Protein AF-A0A941HUL7-F1 (afdb_monomer_lite)

Foldseek 3Di:
DLLVLLLVLLVQLLVLLVQLVVLVVVLCVPPLNVVLPPLDDPPLLVLLLQDQALVSVCVSQNDVPDPSRVSSLSSSLVSLVSCLVGNLVSVLSNLLSLLCNLQVDPVDVLSVVLNVLSVQLSVLSCQQSVLSNVCSVPVVVSSVSSVRSNRSSLSNLVSQLVSLQSSLVSLCPDPNHDNVLSVLSNQLVVQSVVCVVPVVSVVSNVVSSCSNSVVSSVVSVVSNPDDD

pLDDT: mean 95.44, std 5.77, range [57.81, 98.81]

Structure (mmCIF, N/CA/C/O backbone):
data_AF-A0A941HUL7-F1
#
_entry.id   AF-A0A941HUL7-F1
#
loop_
_atom_site.group_PDB
_atom_site.id
_atom_site.type_symbol
_atom_site.label_atom_id
_atom_site.label_alt_id
_atom_site.label_comp_id
_atom_site.label_asym_id
_atom_site.label_entity_id
_atom_site.label_seq_id
_atom_site.pdbx_PDB_ins_code
_atom_site.Cartn_x
_atom_site.Cartn_y
_atom_site.Cartn_z
_atom_site.occupancy
_atom_site.B_iso_or_equiv
_atom_site.auth_seq_id
_atom_site.auth_comp_id
_atom_site.auth_asym_id
_atom_site.auth_atom_id
_atom_site.pdbx_PDB_model_num
ATOM 1 N N . MET A 1 1 ? -27.988 2.073 20.782 1.00 57.81 1 MET A N 1
ATOM 2 C CA . MET A 1 1 ? -27.681 2.550 19.410 1.00 57.81 1 MET A CA 1
ATOM 3 C C . MET A 1 1 ? -26.201 2.369 19.067 1.00 57.81 1 MET A C 1
ATOM 5 O O . MET A 1 1 ? -25.889 1.909 17.976 1.00 57.81 1 MET A O 1
ATOM 9 N N . GLU A 1 2 ? -25.307 2.634 20.021 1.00 67.81 2 GLU A N 1
ATOM 10 C CA . GLU A 1 2 ? -23.849 2.498 19.881 1.00 67.81 2 GLU A CA 1
ATOM 11 C C . GLU A 1 2 ? -23.374 1.065 19.557 1.00 67.81 2 GLU A C 1
ATOM 13 O O . GLU A 1 2 ? -22.559 0.886 18.656 1.00 67.81 2 GLU A O 1
ATOM 18 N N . SER A 1 3 ? -23.978 0.028 20.157 1.00 74.62 3 SER A N 1
ATOM 19 C CA . SER A 1 3 ? -23.628 -1.378 19.868 1.00 74.62 3 SER A CA 1
ATOM 20 C C . SER A 1 3 ? -23.938 -1.817 18.430 1.00 74.62 3 SER A C 1
ATOM 22 O O . SER A 1 3 ? -23.185 -2.591 17.838 1.00 74.62 3 SER A O 1
ATOM 24 N N . ARG A 1 4 ? -25.025 -1.306 17.830 1.00 83.62 4 ARG A N 1
ATOM 25 C CA . ARG A 1 4 ? -25.399 -1.617 16.440 1.00 83.62 4 ARG A CA 1
ATOM 26 C C . ARG A 1 4 ? -24.430 -0.961 15.458 1.00 83.62 4 ARG A C 1
ATOM 28 O O . ARG A 1 4 ? -23.975 -1.628 14.539 1.00 83.62 4 ARG A O 1
ATOM 35 N N . SER A 1 5 ? -24.088 0.309 15.691 1.00 87.56 5 SER A N 1
ATOM 36 C CA . SER A 1 5 ? -23.092 1.042 14.894 1.00 87.56 5 SER A CA 1
ATOM 37 C C . SER A 1 5 ? -21.724 0.356 14.951 1.00 87.56 5 SER A C 1
ATOM 39 O O . SER A 1 5 ? -21.125 0.088 13.914 1.00 87.56 5 SER A O 1
ATOM 41 N N . HIS A 1 6 ? -21.279 -0.035 16.150 1.00 90.56 6 HIS A N 1
ATOM 42 C CA . HIS A 1 6 ? -20.023 -0.761 16.344 1.00 90.56 6 HIS A CA 1
ATOM 43 C C . HIS A 1 6 ? -19.950 -2.048 15.512 1.00 90.56 6 HIS A C 1
ATOM 45 O O . HIS A 1 6 ? -18.970 -2.276 14.808 1.00 90.56 6 HIS A O 1
ATOM 51 N N . ARG A 1 7 ? -20.997 -2.885 15.548 1.00 92.38 7 ARG A N 1
ATOM 52 C CA . ARG A 1 7 ? -21.038 -4.134 14.767 1.00 92.38 7 ARG A CA 1
ATOM 53 C C . ARG A 1 7 ? -21.043 -3.892 13.261 1.00 92.38 7 ARG A C 1
ATOM 55 O O . ARG A 1 7 ? -20.414 -4.657 12.541 1.00 92.38 7 ARG A O 1
ATOM 62 N N . VAL A 1 8 ? -21.722 -2.847 12.787 1.00 95.19 8 VAL A N 1
ATOM 63 C CA . VAL A 1 8 ? -21.704 -2.485 11.361 1.00 95.19 8 VAL A CA 1
ATOM 64 C C . VAL A 1 8 ? -20.285 -2.123 10.929 1.00 95.19 8 VAL A C 1
ATOM 66 O O . VAL A 1 8 ? -19.793 -2.698 9.963 1.00 95.19 8 VAL A O 1
ATOM 69 N N . TRP A 1 9 ? -19.591 -1.253 11.667 1.00 96.38 9 TRP A N 1
ATOM 70 C CA . TRP A 1 9 ? -18.217 -0.873 11.324 1.00 96.38 9 TRP A CA 1
ATOM 71 C C . TRP A 1 9 ? -17.224 -2.024 11.457 1.00 96.38 9 TRP A C 1
ATOM 73 O O . TRP A 1 9 ? -16.353 -2.164 10.602 1.00 96.38 9 TRP A O 1
ATOM 83 N N . ALA A 1 10 ? -17.379 -2.888 12.464 1.00 96.56 10 ALA A N 1
ATOM 84 C CA . ALA A 1 10 ? -16.601 -4.120 12.567 1.00 96.56 10 ALA A CA 1
ATOM 85 C C . ALA A 1 10 ? -16.837 -5.031 11.346 1.00 96.56 10 ALA A C 1
ATOM 87 O O . ALA A 1 10 ? -15.882 -5.509 10.741 1.00 96.56 10 ALA A O 1
ATOM 88 N N . GLY A 1 11 ? -18.097 -5.209 10.936 1.00 97.75 11 GLY A N 1
ATOM 89 C CA . GLY A 1 11 ? -18.491 -5.978 9.753 1.00 97.75 11 GLY A CA 1
ATOM 90 C C . GLY A 1 11 ? -17.872 -5.442 8.470 1.00 97.75 11 GLY A C 1
ATOM 91 O O . GLY A 1 11 ? -17.241 -6.192 7.731 1.00 97.75 11 GLY A O 1
ATOM 92 N N . LEU A 1 12 ? -18.000 -4.135 8.239 1.00 98.06 12 LEU A N 1
ATOM 93 C CA . LEU A 1 12 ? -17.420 -3.471 7.076 1.00 98.06 12 LEU A CA 1
ATOM 94 C C . LEU A 1 12 ? -15.893 -3.578 7.075 1.00 98.06 12 LEU A C 1
ATOM 96 O O . LEU A 1 12 ? -15.339 -3.972 6.058 1.00 98.06 12 LEU A O 1
ATOM 100 N N . THR A 1 13 ? -15.237 -3.350 8.219 1.00 98.44 13 THR A N 1
ATOM 101 C CA . THR A 1 13 ? -13.778 -3.515 8.372 1.00 98.44 13 THR A CA 1
ATOM 102 C C . THR A 1 13 ? -13.335 -4.928 8.003 1.00 98.44 13 THR A C 1
ATOM 104 O O . THR A 1 13 ? -12.333 -5.102 7.313 1.00 98.44 13 THR A O 1
ATOM 107 N N . VAL A 1 14 ? -14.088 -5.951 8.425 1.00 98.50 14 VAL A N 1
ATOM 108 C CA . VAL A 1 14 ? -13.791 -7.341 8.062 1.00 98.50 14 VAL A CA 1
ATOM 109 C C . VAL A 1 14 ? -13.944 -7.570 6.566 1.00 98.50 14 VAL A C 1
ATOM 111 O O . VAL A 1 14 ? -13.039 -8.120 5.946 1.00 98.50 14 VAL A O 1
ATOM 114 N N . VAL A 1 15 ? -15.053 -7.132 5.973 1.00 98.56 15 VAL A N 1
ATOM 115 C CA . VAL A 1 15 ? -15.322 -7.329 4.543 1.00 98.56 15 VAL A CA 1
ATOM 116 C C . VAL A 1 15 ? -14.266 -6.639 3.681 1.00 98.56 15 VAL A C 1
ATOM 118 O O . VAL A 1 15 ? -13.684 -7.278 2.808 1.00 98.56 15 VAL A O 1
ATOM 121 N N . THR A 1 16 ? -13.972 -5.365 3.937 1.00 98.56 16 THR A N 1
ATOM 122 C CA . THR A 1 16 ? -12.988 -4.604 3.154 1.00 98.56 16 THR A CA 1
ATOM 123 C C . THR A 1 16 ? -11.563 -5.100 3.394 1.00 98.56 16 THR A C 1
ATOM 125 O O . THR A 1 16 ? -10.768 -5.155 2.458 1.00 98.56 16 THR A O 1
ATOM 128 N N . GLY A 1 17 ? -11.233 -5.522 4.620 1.00 98.25 17 GLY A N 1
ATOM 129 C CA . GLY A 1 17 ? -9.929 -6.108 4.936 1.00 98.25 17 GLY A CA 1
ATOM 130 C C . GLY A 1 17 ? -9.717 -7.459 4.251 1.00 98.25 17 GLY A C 1
ATOM 131 O O . GLY A 1 17 ? -8.671 -7.688 3.651 1.00 98.25 17 GLY A O 1
ATOM 132 N N . LEU A 1 18 ? -10.728 -8.335 4.258 1.00 98.38 18 LEU A N 1
ATOM 133 C CA . LEU A 1 18 ? -10.681 -9.601 3.521 1.00 98.38 18 LEU A CA 1
ATOM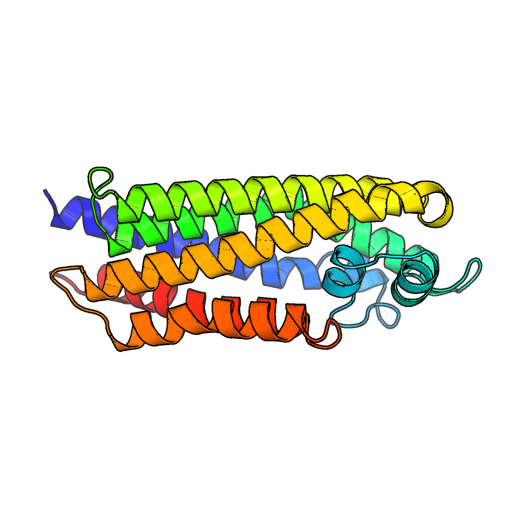 134 C C . LEU A 1 18 ? -10.630 -9.382 2.007 1.00 98.38 18 LEU A C 1
ATOM 136 O O . LEU A 1 18 ? -9.897 -10.099 1.332 1.00 98.38 18 LEU A O 1
ATOM 140 N N . ALA A 1 19 ? -11.354 -8.391 1.479 1.00 98.38 19 ALA A N 1
ATOM 141 C CA . ALA A 1 19 ? -11.259 -8.014 0.071 1.00 98.38 19 ALA A CA 1
ATOM 142 C C . ALA A 1 19 ? -9.830 -7.578 -0.287 1.00 98.38 19 ALA A C 1
ATOM 144 O O . ALA A 1 19 ? -9.270 -8.087 -1.252 1.00 98.38 19 ALA A O 1
ATOM 145 N N . THR A 1 20 ? -9.215 -6.727 0.540 1.00 97.94 20 THR A N 1
ATOM 146 C CA . THR A 1 20 ? -7.821 -6.283 0.367 1.00 97.94 20 THR A CA 1
ATOM 147 C C . THR A 1 20 ? -6.865 -7.478 0.323 1.00 97.94 20 THR A C 1
ATOM 149 O O . THR A 1 20 ? -6.107 -7.623 -0.631 1.00 97.94 20 THR A O 1
ATOM 152 N N . VAL A 1 21 ? -6.958 -8.397 1.295 1.00 96.88 21 VAL A N 1
ATOM 153 C CA . VAL A 1 21 ? -6.130 -9.620 1.340 1.00 96.88 21 VAL A CA 1
ATOM 154 C C . VAL A 1 21 ? -6.362 -10.508 0.115 1.00 96.88 21 VAL A C 1
ATOM 156 O O . VAL A 1 21 ? -5.403 -10.994 -0.486 1.00 96.88 21 VAL A O 1
ATOM 159 N N . ALA A 1 22 ? -7.619 -10.723 -0.278 1.00 97.44 22 ALA A N 1
ATOM 160 C CA . ALA A 1 22 ? -7.956 -11.536 -1.441 1.00 97.44 22 ALA A CA 1
ATOM 161 C C . ALA A 1 22 ? -7.374 -10.944 -2.733 1.00 97.44 22 ALA A C 1
ATOM 163 O O . ALA A 1 22 ? -6.836 -11.685 -3.555 1.00 97.44 22 ALA A O 1
ATOM 164 N N . ILE A 1 23 ? -7.420 -9.618 -2.887 1.00 97.25 23 ILE A N 1
ATOM 165 C CA . ILE A 1 23 ? -6.844 -8.907 -4.032 1.00 97.25 23 ILE A CA 1
ATOM 166 C C . ILE A 1 23 ? -5.311 -9.002 -4.020 1.00 97.25 23 ILE A C 1
ATOM 168 O O . ILE A 1 23 ? -4.723 -9.299 -5.059 1.00 97.25 23 ILE A O 1
ATOM 172 N N . THR A 1 24 ? -4.659 -8.871 -2.856 1.00 93.62 24 THR A N 1
ATOM 173 C CA . THR A 1 24 ? -3.206 -9.093 -2.727 1.00 93.62 24 THR A CA 1
ATOM 174 C C . THR A 1 24 ? -2.797 -10.484 -3.209 1.00 93.62 24 THR A C 1
ATOM 176 O O . THR A 1 24 ? -1.810 -10.636 -3.929 1.00 93.62 24 THR A O 1
ATOM 179 N N . VAL A 1 25 ? -3.564 -11.513 -2.838 1.00 94.12 25 VAL A N 1
ATOM 180 C CA . VAL A 1 25 ? -3.331 -12.884 -3.314 1.00 94.12 25 VAL A CA 1
ATOM 181 C C . VAL A 1 25 ? -3.599 -12.995 -4.817 1.00 94.12 25 VAL A C 1
ATOM 183 O O . VAL A 1 25 ? -2.850 -13.675 -5.519 1.00 94.12 25 VAL A O 1
ATOM 186 N N . ALA A 1 26 ? -4.632 -12.318 -5.323 1.00 95.75 26 ALA A N 1
ATOM 187 C CA . ALA A 1 26 ? -5.003 -12.342 -6.733 1.00 95.75 26 ALA A CA 1
ATOM 188 C C . ALA A 1 26 ? -3.951 -11.699 -7.654 1.00 95.75 26 ALA A C 1
ATOM 190 O O . ALA A 1 26 ? -3.778 -12.203 -8.761 1.00 95.75 26 ALA A O 1
ATOM 191 N N . PHE A 1 27 ? -3.182 -10.694 -7.207 1.00 93.94 27 PHE A N 1
ATOM 192 C CA . PHE A 1 27 ? -2.057 -10.151 -7.991 1.00 93.94 27 PHE A CA 1
ATOM 193 C C . PHE A 1 27 ? -1.079 -11.241 -8.444 1.00 93.94 27 PHE A C 1
ATOM 195 O O . PHE A 1 27 ? -0.682 -11.280 -9.604 1.00 93.94 27 PHE A O 1
ATOM 202 N N . GLN A 1 28 ? -0.746 -12.183 -7.556 1.00 91.12 28 GLN A N 1
ATOM 203 C CA . GLN A 1 28 ? 0.176 -13.289 -7.856 1.00 91.12 28 GLN A CA 1
ATOM 204 C C . GLN A 1 28 ? -0.437 -14.355 -8.778 1.00 91.12 28 GLN A C 1
ATOM 206 O O . GLN A 1 28 ? 0.229 -15.317 -9.156 1.00 91.12 28 GLN A O 1
ATOM 211 N N . ARG A 1 29 ? -1.731 -14.235 -9.086 1.00 94.88 29 ARG A N 1
ATOM 212 C CA . ARG A 1 29 ? -2.510 -15.189 -9.882 1.00 94.88 29 ARG A CA 1
ATOM 213 C C . ARG A 1 29 ? -3.006 -14.594 -11.196 1.00 94.88 29 ARG A C 1
ATOM 215 O O . ARG A 1 29 ? -3.716 -15.290 -11.918 1.00 94.88 29 ARG A O 1
ATOM 222 N N . LEU A 1 30 ? -2.648 -13.347 -11.509 1.00 96.69 30 LEU A N 1
ATOM 223 C CA . LEU A 1 30 ? -2.970 -12.750 -12.800 1.00 96.69 30 LEU A CA 1
ATOM 224 C C . LEU A 1 30 ? -2.334 -13.583 -13.929 1.00 96.69 30 LEU A C 1
ATOM 226 O O . LEU A 1 30 ? -1.170 -13.979 -13.796 1.00 96.69 30 LEU A O 1
ATOM 230 N N . PRO A 1 31 ? -3.063 -13.870 -15.025 1.00 97.75 31 PRO A N 1
ATOM 231 C CA . PRO A 1 31 ? -2.540 -14.647 -16.149 1.00 97.75 31 PRO A CA 1
ATOM 232 C C . PRO A 1 31 ? -1.213 -14.109 -16.694 1.00 97.75 31 PRO A C 1
ATOM 234 O O . PRO A 1 31 ? -0.330 -14.884 -17.052 1.00 97.75 31 PRO A O 1
ATOM 237 N N . GLU A 1 32 ? -1.046 -12.792 -16.710 1.00 97.88 32 GLU A N 1
ATOM 238 C CA . GLU A 1 32 ? 0.144 -12.093 -17.184 1.00 97.88 32 GLU A CA 1
ATOM 239 C C . GLU A 1 32 ? 1.341 -12.327 -16.256 1.00 97.88 32 GLU A C 1
ATOM 241 O O . GLU A 1 32 ? 2.433 -12.647 -16.724 1.00 97.88 32 GLU A O 1
ATOM 246 N N . VAL A 1 33 ? 1.124 -12.261 -14.938 1.00 96.44 33 VAL A N 1
ATOM 247 C CA . VAL A 1 33 ? 2.146 -12.569 -13.922 1.00 96.44 33 VAL A CA 1
ATOM 248 C C . VAL A 1 33 ? 2.538 -14.046 -13.988 1.00 96.44 33 VAL A C 1
ATOM 250 O O . VAL A 1 33 ? 3.723 -14.377 -13.981 1.00 96.44 33 VAL A O 1
ATOM 253 N N . ALA A 1 34 ? 1.559 -14.944 -14.122 1.00 95.31 34 ALA A N 1
ATOM 254 C CA . ALA A 1 34 ? 1.814 -16.374 -14.281 1.00 95.31 34 ALA A CA 1
ATOM 255 C C . ALA A 1 34 ? 2.603 -16.678 -15.568 1.00 95.31 34 ALA A C 1
ATOM 257 O O . ALA A 1 34 ? 3.503 -17.516 -15.556 1.00 95.31 34 ALA A O 1
ATOM 258 N N . THR A 1 35 ? 2.298 -15.966 -16.657 1.00 95.44 35 THR A N 1
ATOM 259 C CA . THR A 1 35 ? 2.983 -16.086 -17.954 1.00 95.44 35 THR A CA 1
ATOM 260 C C . THR A 1 35 ? 4.410 -15.545 -17.900 1.00 95.44 35 THR A C 1
ATOM 262 O O . THR A 1 35 ? 5.308 -16.137 -18.496 1.00 95.44 35 THR A O 1
ATOM 265 N N . ALA A 1 36 ? 4.649 -14.460 -17.155 1.00 95.88 36 ALA A N 1
ATOM 266 C CA . ALA A 1 36 ? 5.997 -13.949 -16.916 1.00 95.88 36 ALA A CA 1
ATOM 267 C C . ALA A 1 36 ? 6.883 -14.974 -16.189 1.00 95.88 36 ALA A C 1
ATOM 269 O O . ALA A 1 36 ? 8.090 -15.018 -16.431 1.00 95.88 36 ALA A O 1
ATOM 270 N N . GLY A 1 37 ? 6.296 -15.842 -15.358 1.00 93.88 37 GLY A N 1
ATOM 271 C CA . GLY A 1 37 ? 6.950 -17.039 -14.830 1.00 93.88 37 GLY A CA 1
ATOM 272 C C . GLY A 1 37 ? 8.299 -16.736 -14.175 1.00 93.88 37 GLY A C 1
ATOM 273 O O . GLY A 1 37 ? 8.387 -15.911 -13.271 1.00 93.88 37 GLY A O 1
ATOM 274 N N . ALA A 1 38 ? 9.369 -17.377 -14.656 1.00 94.25 38 ALA A N 1
ATOM 275 C CA . ALA A 1 38 ? 10.723 -17.196 -14.122 1.00 94.25 38 ALA A CA 1
ATOM 276 C C . ALA A 1 38 ? 11.298 -15.776 -14.308 1.00 94.25 38 ALA A C 1
ATOM 278 O O . ALA A 1 38 ? 12.251 -15.416 -13.622 1.00 94.25 38 ALA A O 1
ATOM 279 N N . CYS A 1 39 ? 10.731 -14.964 -15.207 1.00 94.75 39 CYS A N 1
ATOM 280 C CA . CYS A 1 39 ? 11.115 -13.562 -15.366 1.00 94.75 39 CYS A CA 1
ATOM 281 C C . CYS A 1 39 ? 10.550 -12.667 -14.251 1.00 94.75 39 CYS A C 1
ATOM 283 O O . CYS A 1 39 ? 11.047 -11.562 -14.039 1.00 94.75 39 CYS A O 1
ATOM 285 N N . TRP A 1 40 ? 9.519 -13.119 -13.530 1.00 93.44 40 TRP A N 1
ATOM 286 C CA . TRP A 1 40 ? 8.895 -12.357 -12.454 1.00 93.44 40 TRP A CA 1
ATOM 287 C C . TRP A 1 40 ? 9.592 -12.615 -11.116 1.00 93.44 40 TRP A C 1
ATOM 289 O O . TRP A 1 40 ? 9.523 -13.711 -10.558 1.00 93.44 40 TRP A O 1
ATOM 299 N N . ALA A 1 41 ? 10.240 -11.587 -10.570 1.00 89.50 41 ALA A N 1
ATOM 300 C CA . ALA A 1 41 ? 10.868 -11.654 -9.254 1.00 89.50 41 ALA A CA 1
ATOM 301 C C . ALA A 1 41 ? 10.009 -10.954 -8.180 1.00 89.50 41 ALA A C 1
ATOM 303 O O . ALA A 1 41 ? 9.414 -9.906 -8.455 1.00 89.50 41 ALA A O 1
ATOM 304 N N . PRO A 1 42 ? 9.969 -11.472 -6.936 1.00 86.00 42 PRO A N 1
ATOM 305 C CA . PRO A 1 42 ? 9.332 -10.779 -5.818 1.00 86.00 42 PRO A CA 1
ATOM 306 C C . PRO A 1 42 ? 9.915 -9.375 -5.601 1.00 86.00 42 PRO A C 1
ATOM 308 O O . PRO A 1 42 ? 11.111 -9.163 -5.778 1.00 86.00 42 PRO A O 1
ATOM 311 N N . GLY A 1 43 ? 9.076 -8.421 -5.191 1.00 86.00 43 GLY A N 1
ATOM 312 C CA . GLY A 1 43 ? 9.495 -7.045 -4.880 1.00 86.00 43 GLY A CA 1
ATOM 313 C C . GLY A 1 43 ? 9.631 -6.107 -6.086 1.00 86.00 43 GLY A C 1
ATOM 314 O O . GLY A 1 43 ? 9.672 -4.896 -5.896 1.00 86.00 43 GLY A O 1
ATOM 315 N N . LYS A 1 44 ? 9.593 -6.627 -7.323 1.00 89.44 44 LYS A N 1
ATOM 316 C CA . LYS A 1 44 ? 9.731 -5.821 -8.551 1.00 89.44 44 LYS A CA 1
ATOM 317 C C . LYS A 1 44 ? 8.678 -4.729 -8.717 1.00 89.44 44 LYS A C 1
ATOM 319 O O . LYS A 1 44 ? 8.958 -3.738 -9.380 1.00 89.44 44 LYS A O 1
ATOM 324 N N . VAL A 1 45 ? 7.490 -4.916 -8.138 1.00 94.31 45 VAL A N 1
ATOM 325 C CA . VAL A 1 45 ? 6.430 -3.899 -8.151 1.00 94.31 45 VAL A CA 1
ATOM 326 C C . VAL A 1 45 ? 6.922 -2.666 -7.400 1.00 94.31 45 VAL A C 1
ATOM 328 O O . VAL A 1 45 ? 7.085 -1.624 -8.013 1.00 94.31 45 VAL A O 1
ATOM 331 N N . VAL A 1 46 ? 7.315 -2.811 -6.131 1.00 94.44 46 VAL A N 1
ATOM 332 C CA . VAL A 1 46 ? 7.815 -1.697 -5.305 1.00 94.44 46 VAL A CA 1
ATOM 333 C C . VAL A 1 46 ? 9.085 -1.065 -5.892 1.00 94.44 46 VAL A C 1
ATOM 335 O O . VAL A 1 46 ? 9.238 0.154 -5.849 1.00 94.44 46 VAL A O 1
ATOM 338 N N . ASP A 1 47 ? 9.977 -1.864 -6.490 1.00 95.19 47 ASP A N 1
ATOM 339 C CA . ASP A 1 47 ? 11.142 -1.332 -7.213 1.00 95.19 47 ASP A CA 1
ATOM 340 C C . ASP A 1 47 ? 10.730 -0.416 -8.380 1.00 95.19 47 ASP A C 1
ATOM 342 O O . ASP A 1 47 ? 11.411 0.571 -8.658 1.00 95.19 47 ASP A O 1
ATOM 346 N N . PHE A 1 48 ? 9.624 -0.733 -9.062 1.00 97.00 48 PHE A N 1
ATOM 347 C CA . PHE A 1 48 ? 9.077 0.085 -10.140 1.00 97.00 48 PHE A CA 1
ATOM 348 C C . PHE A 1 48 ? 8.408 1.359 -9.610 1.00 97.00 48 PHE A C 1
ATOM 350 O O . PHE A 1 48 ? 8.692 2.439 -10.130 1.00 97.00 48 PHE A O 1
ATOM 357 N N . GLU A 1 49 ? 7.614 1.257 -8.538 1.00 97.19 49 GLU A N 1
ATOM 358 C CA . GLU A 1 49 ? 6.978 2.409 -7.870 1.00 97.19 49 GLU A CA 1
ATOM 359 C C . GLU A 1 49 ? 8.021 3.465 -7.448 1.00 97.19 49 GLU A C 1
ATOM 361 O O . GLU A 1 49 ? 7.783 4.673 -7.522 1.00 97.19 49 GLU A O 1
ATOM 366 N N . LEU A 1 50 ? 9.210 3.007 -7.031 1.00 96.81 50 LEU A N 1
ATOM 367 C CA . LEU A 1 50 ? 10.306 3.837 -6.517 1.00 96.81 50 LEU A CA 1
ATOM 368 C C . LEU A 1 50 ? 11.449 4.071 -7.519 1.00 96.81 50 LEU A C 1
ATOM 370 O O . LEU A 1 50 ? 12.511 4.582 -7.134 1.00 96.81 50 LEU A O 1
ATOM 374 N N . ALA A 1 51 ? 11.273 3.698 -8.789 1.00 97.06 51 ALA A N 1
ATOM 375 C CA . ALA A 1 51 ? 12.279 3.917 -9.820 1.00 97.06 51 ALA A CA 1
ATOM 376 C C . ALA A 1 51 ? 12.480 5.421 -10.068 1.00 97.06 51 ALA A C 1
ATOM 378 O O . ALA A 1 51 ? 11.523 6.164 -10.272 1.00 97.06 51 ALA A O 1
ATOM 379 N N . ARG A 1 52 ? 13.740 5.880 -10.086 1.00 96.69 52 ARG A N 1
ATOM 380 C CA . ARG A 1 52 ? 14.081 7.312 -10.249 1.00 96.69 52 ARG A CA 1
ATOM 381 C C . ARG A 1 52 ? 14.853 7.615 -11.523 1.00 96.69 52 ARG A C 1
ATOM 383 O O . ARG A 1 52 ? 14.985 8.773 -11.907 1.00 96.69 52 ARG A O 1
ATOM 390 N N . THR A 1 53 ? 15.397 6.586 -12.159 1.00 97.31 53 THR A N 1
ATOM 391 C CA . THR A 1 53 ? 16.260 6.722 -13.329 1.00 97.31 53 THR A CA 1
ATOM 392 C C . THR A 1 53 ? 15.941 5.661 -14.374 1.00 97.31 53 THR A C 1
ATOM 394 O O . THR A 1 53 ? 15.365 4.617 -14.066 1.00 97.31 53 THR A O 1
ATOM 397 N N . LEU A 1 54 ? 16.399 5.885 -15.609 1.00 97.31 54 LEU A N 1
ATOM 398 C CA . LEU A 1 54 ? 16.366 4.855 -16.646 1.00 97.31 54 LEU A CA 1
ATOM 399 C C . LEU A 1 54 ? 17.090 3.579 -16.195 1.00 97.31 54 LEU A C 1
ATOM 401 O O . LEU A 1 54 ? 16.607 2.483 -16.442 1.00 97.31 54 LEU A O 1
ATOM 405 N N . ALA A 1 55 ? 18.217 3.710 -15.490 1.00 97.25 55 ALA A N 1
ATOM 406 C CA . ALA A 1 55 ? 18.954 2.559 -14.978 1.00 97.25 55 ALA A CA 1
ATOM 407 C C . ALA A 1 55 ? 18.108 1.710 -14.016 1.00 97.25 55 ALA A C 1
ATOM 409 O O . ALA A 1 55 ? 18.224 0.488 -14.026 1.00 97.25 55 ALA A O 1
ATOM 410 N N . ASP A 1 56 ? 17.232 2.327 -13.220 1.00 96.50 56 ASP A N 1
ATOM 411 C CA . ASP A 1 56 ? 16.312 1.591 -12.350 1.00 96.50 56 ASP A CA 1
ATOM 412 C C . ASP A 1 56 ? 15.228 0.877 -13.162 1.00 96.50 56 ASP A C 1
ATOM 414 O O . ASP A 1 56 ? 14.976 -0.304 -12.931 1.00 96.50 56 ASP A O 1
ATOM 418 N N . LEU A 1 57 ? 14.675 1.525 -14.193 1.00 96.94 57 LEU A N 1
ATOM 419 C CA . LEU A 1 57 ? 13.740 0.871 -15.116 1.00 96.94 57 LEU A CA 1
ATOM 420 C C . LEU A 1 57 ? 14.370 -0.317 -15.846 1.00 96.94 57 LEU A C 1
ATOM 422 O O . LEU A 1 57 ? 13.715 -1.340 -16.023 1.00 96.94 57 LEU A O 1
ATOM 426 N N . LEU A 1 58 ? 15.644 -0.226 -16.229 1.00 96.31 58 LEU A N 1
ATOM 427 C CA . LEU A 1 58 ? 16.372 -1.346 -16.828 1.00 96.31 58 LEU A CA 1
ATOM 428 C C . LEU A 1 58 ? 16.625 -2.477 -15.821 1.00 96.31 58 LEU A C 1
ATOM 430 O O . LEU A 1 58 ? 16.614 -3.640 -16.208 1.00 96.31 58 LEU A O 1
ATOM 434 N N . LYS A 1 59 ? 16.789 -2.185 -14.525 1.00 94.94 59 LYS A N 1
ATOM 435 C CA . LYS A 1 59 ? 16.844 -3.233 -13.487 1.00 94.94 59 LYS A CA 1
ATOM 436 C C . LYS A 1 59 ? 15.488 -3.905 -13.280 1.00 94.94 59 LYS A C 1
ATOM 438 O O . LYS A 1 59 ? 15.447 -5.093 -12.957 1.00 94.94 59 LYS A O 1
ATOM 443 N N . VAL A 1 60 ? 14.388 -3.164 -13.408 1.00 95.62 60 VAL A N 1
ATOM 444 C CA . VAL A 1 60 ? 13.025 -3.700 -13.268 1.00 95.62 60 VAL A CA 1
ATOM 445 C C . VAL A 1 60 ? 12.662 -4.550 -14.484 1.00 95.62 60 VAL A C 1
ATOM 447 O O . VAL A 1 60 ? 12.306 -5.713 -14.319 1.00 95.62 60 VAL A O 1
ATOM 450 N N . PHE A 1 61 ? 12.793 -3.985 -15.684 1.00 96.31 61 PHE A N 1
ATOM 451 C CA . PHE A 1 61 ? 12.290 -4.559 -16.930 1.00 96.31 61 PHE A CA 1
ATOM 452 C C . PHE A 1 61 ? 13.336 -5.312 -17.761 1.00 96.31 61 PHE A C 1
ATOM 454 O O . PHE A 1 61 ? 12.959 -5.995 -18.700 1.00 96.31 61 PHE A O 1
ATOM 461 N N . GLY A 1 62 ? 14.631 -5.200 -17.475 1.00 95.75 62 GLY A N 1
ATOM 462 C CA . GLY A 1 62 ? 15.695 -5.705 -18.355 1.00 95.75 62 GLY A CA 1
ATOM 463 C C . GLY A 1 62 ? 16.048 -4.737 -19.490 1.00 95.75 62 GLY A C 1
ATOM 464 O O . GLY A 1 62 ? 15.355 -3.745 -19.728 1.00 95.75 62 GLY A O 1
ATOM 465 N N . ALA A 1 63 ? 17.146 -5.007 -20.192 1.00 95.88 63 ALA A N 1
ATOM 466 C CA . ALA A 1 63 ? 17.602 -4.231 -21.341 1.00 95.88 63 ALA A CA 1
ATOM 467 C C . ALA A 1 63 ? 16.701 -4.430 -22.579 1.00 95.88 63 ALA A C 1
ATOM 469 O O . ALA A 1 63 ? 16.007 -5.445 -22.696 1.00 95.88 63 ALA A O 1
ATOM 470 N N . PRO A 1 64 ? 16.684 -3.480 -23.534 1.00 94.69 64 PRO A N 1
ATOM 471 C CA . PRO A 1 64 ? 16.017 -3.686 -24.816 1.00 94.69 64 PRO A CA 1
ATOM 472 C C . PRO A 1 64 ? 16.528 -4.955 -25.511 1.00 94.69 64 PRO A C 1
ATOM 474 O O . PRO A 1 64 ? 17.732 -5.129 -25.683 1.00 94.69 64 PRO A O 1
ATOM 477 N N . GLY A 1 65 ? 15.608 -5.829 -25.922 1.00 94.00 65 GLY A N 1
ATOM 478 C CA . GLY A 1 65 ? 15.935 -7.124 -26.528 1.00 94.00 65 GLY A CA 1
ATOM 479 C C . GLY A 1 65 ? 16.066 -8.286 -25.536 1.00 94.00 65 GLY A C 1
ATOM 480 O O . GLY A 1 65 ? 16.088 -9.433 -25.980 1.00 94.00 65 GLY A O 1
ATOM 481 N N . ASP A 1 66 ? 16.074 -8.028 -24.222 1.00 96.12 66 ASP A N 1
ATOM 482 C CA . ASP A 1 66 ? 16.053 -9.098 -23.222 1.00 96.12 66 ASP A CA 1
ATOM 483 C C . ASP A 1 66 ? 14.756 -9.905 -23.327 1.00 96.12 66 ASP A C 1
ATOM 485 O O . ASP A 1 66 ? 13.649 -9.358 -23.363 1.00 96.12 66 ASP A O 1
ATOM 489 N N . THR A 1 67 ? 14.881 -11.231 -23.301 1.00 96.44 67 THR A N 1
ATOM 490 C CA . THR A 1 67 ? 13.746 -12.161 -23.424 1.00 96.44 67 THR A CA 1
ATOM 491 C C . THR A 1 67 ? 12.710 -11.985 -22.314 1.00 96.44 67 THR A C 1
ATOM 493 O O . THR A 1 67 ? 11.520 -12.197 -22.541 1.00 96.44 67 THR A O 1
ATOM 496 N N . CYS A 1 68 ? 13.142 -11.548 -21.129 1.00 96.38 68 CYS A N 1
ATOM 497 C CA . CYS A 1 68 ? 12.264 -11.290 -19.992 1.00 96.38 68 CYS A CA 1
ATOM 498 C C . CYS A 1 68 ? 11.569 -9.925 -20.023 1.00 96.38 68 CYS A C 1
ATOM 500 O O . CYS A 1 68 ? 10.633 -9.714 -19.253 1.00 96.38 68 CYS A O 1
ATOM 502 N N . ARG A 1 69 ? 11.963 -9.007 -20.914 1.00 96.38 69 ARG A N 1
ATOM 503 C CA . ARG A 1 69 ? 11.458 -7.632 -20.883 1.00 96.38 69 ARG A CA 1
ATOM 504 C C . ARG A 1 69 ? 9.971 -7.530 -21.171 1.00 96.38 69 ARG A C 1
ATOM 506 O O . ARG A 1 69 ? 9.224 -7.000 -20.352 1.00 96.38 69 ARG A O 1
ATOM 513 N N . ALA A 1 70 ? 9.532 -8.055 -22.312 1.00 97.06 70 ALA A N 1
ATOM 514 C CA . ALA A 1 70 ? 8.126 -7.974 -22.700 1.00 97.06 70 ALA A CA 1
ATOM 515 C C . ALA A 1 70 ? 7.188 -8.666 -21.686 1.00 97.06 70 ALA A C 1
ATOM 517 O O . ALA A 1 70 ? 6.213 -8.031 -21.283 1.00 97.06 70 ALA A O 1
ATOM 518 N N . PRO A 1 71 ? 7.481 -9.887 -21.189 1.00 97.38 71 PRO A N 1
ATOM 519 C CA . PRO A 1 71 ? 6.657 -10.510 -20.155 1.00 97.38 71 PRO A CA 1
ATOM 520 C C . PRO A 1 71 ? 6.547 -9.689 -18.862 1.00 97.38 71 PRO A C 1
ATOM 522 O O . PRO A 1 71 ? 5.450 -9.568 -18.322 1.00 97.38 71 PRO A O 1
ATOM 525 N N . ILE A 1 72 ? 7.644 -9.090 -18.376 1.00 97.31 72 ILE A N 1
ATOM 526 C CA . ILE A 1 72 ? 7.609 -8.267 -17.153 1.00 97.31 72 ILE A CA 1
ATOM 527 C C . ILE A 1 72 ? 6.793 -6.991 -17.380 1.00 97.31 72 ILE A C 1
ATOM 529 O O . ILE A 1 72 ? 5.988 -6.638 -16.522 1.00 97.31 72 ILE A O 1
ATOM 533 N N . VAL A 1 73 ? 6.968 -6.308 -18.517 1.00 97.75 73 VAL A N 1
ATOM 534 C CA . VAL A 1 73 ? 6.199 -5.092 -18.837 1.00 97.75 73 VAL A CA 1
ATOM 535 C C . VAL A 1 73 ? 4.700 -5.393 -18.881 1.00 97.75 73 VAL A C 1
ATOM 537 O O . VAL A 1 73 ? 3.927 -4.682 -18.245 1.00 97.75 73 VAL A O 1
ATOM 540 N N . ILE A 1 74 ? 4.296 -6.476 -19.556 1.00 98.06 74 ILE A N 1
ATOM 541 C CA . ILE A 1 74 ? 2.889 -6.904 -19.640 1.00 98.06 74 ILE A CA 1
ATOM 542 C C . ILE A 1 74 ? 2.334 -7.247 -18.249 1.00 98.06 74 ILE A C 1
ATOM 544 O O . ILE A 1 74 ? 1.230 -6.832 -17.903 1.00 98.06 74 ILE A O 1
ATOM 548 N N . ALA A 1 75 ? 3.103 -7.967 -17.429 1.00 97.81 75 ALA A N 1
ATOM 549 C CA . ALA A 1 75 ? 2.695 -8.312 -16.071 1.00 97.81 75 ALA A CA 1
ATOM 550 C C . ALA A 1 75 ? 2.550 -7.077 -15.165 1.00 97.81 75 ALA A C 1
ATOM 552 O O . ALA A 1 75 ? 1.565 -6.977 -14.436 1.00 97.81 75 ALA A O 1
ATOM 553 N N . MET A 1 76 ? 3.485 -6.122 -15.230 1.00 97.88 76 MET A N 1
ATOM 554 C CA . MET A 1 76 ? 3.401 -4.869 -14.467 1.00 97.88 76 MET A CA 1
ATOM 555 C C . MET A 1 76 ? 2.203 -4.023 -14.887 1.00 97.88 76 MET A C 1
ATOM 557 O O . MET A 1 76 ? 1.507 -3.482 -14.033 1.00 97.88 76 MET A O 1
ATOM 561 N N . ASP A 1 77 ? 1.932 -3.938 -16.188 1.00 98.31 77 ASP A N 1
ATOM 562 C CA . ASP A 1 77 ? 0.774 -3.217 -16.709 1.00 98.31 77 ASP A CA 1
ATOM 563 C C . ASP A 1 77 ? -0.546 -3.816 -16.193 1.00 98.31 77 ASP A C 1
ATOM 565 O O . ASP A 1 77 ? -1.403 -3.099 -15.670 1.00 98.31 77 ASP A O 1
ATOM 569 N N . ALA A 1 78 ? -0.671 -5.147 -16.228 1.00 98.25 78 ALA A N 1
ATOM 570 C CA . ALA A 1 78 ? -1.833 -5.859 -15.704 1.00 98.25 78 ALA A CA 1
ATOM 571 C C . ALA A 1 78 ? -2.008 -5.677 -14.186 1.00 98.25 78 ALA A C 1
ATOM 573 O O . ALA A 1 78 ? -3.126 -5.424 -13.725 1.00 98.25 78 ALA A O 1
ATOM 574 N N . VAL A 1 79 ? -0.915 -5.760 -13.415 1.00 97.88 79 VAL A N 1
ATOM 575 C CA . VAL A 1 79 ? -0.915 -5.487 -11.969 1.00 97.88 79 VAL A CA 1
ATOM 576 C C . VAL A 1 79 ? -1.414 -4.070 -11.705 1.00 97.88 79 VAL A C 1
ATOM 578 O O . VAL A 1 79 ? -2.397 -3.912 -10.990 1.00 97.88 79 VAL A O 1
ATOM 581 N N . ASN A 1 80 ? -0.842 -3.055 -12.350 1.00 98.50 80 ASN A N 1
ATOM 582 C CA . ASN A 1 80 ? -1.229 -1.657 -12.147 1.00 98.50 80 ASN A CA 1
ATOM 583 C C . ASN A 1 80 ? -2.687 -1.382 -12.550 1.00 98.50 80 ASN A C 1
ATOM 585 O O . ASN A 1 80 ? -3.410 -0.632 -11.890 1.00 98.50 80 ASN A O 1
ATOM 589 N N . HIS A 1 81 ? -3.172 -2.025 -13.615 1.00 98.56 81 HIS A N 1
ATOM 590 C CA . HIS A 1 81 ? -4.576 -1.929 -14.003 1.00 98.56 81 HIS A CA 1
ATOM 591 C C . HIS A 1 81 ? -5.516 -2.549 -12.972 1.00 98.56 81 HIS A C 1
ATOM 593 O O . HIS A 1 81 ? -6.611 -2.022 -12.744 1.00 98.56 81 HIS A O 1
ATOM 599 N N . PHE A 1 82 ? -5.127 -3.680 -12.387 1.00 98.31 82 PHE A N 1
ATOM 600 C CA . PHE A 1 82 ? -5.906 -4.330 -11.345 1.00 98.31 82 PHE A CA 1
ATOM 601 C C . PHE A 1 82 ? -5.847 -3.547 -10.028 1.00 98.31 82 PHE A C 1
ATOM 603 O O . PHE A 1 82 ? -6.863 -3.432 -9.342 1.00 98.31 82 PHE A O 1
ATOM 610 N N . ASP A 1 83 ? -4.710 -2.921 -9.736 1.00 98.19 83 ASP A N 1
ATOM 611 C CA . ASP A 1 83 ? -4.491 -2.086 -8.560 1.00 98.19 83 ASP A CA 1
ATOM 612 C C . ASP A 1 83 ? -5.460 -0.891 -8.516 1.00 98.19 83 ASP A C 1
ATOM 614 O O . ASP A 1 83 ? -6.323 -0.808 -7.636 1.00 98.19 83 ASP A O 1
ATOM 618 N N . VAL A 1 84 ? -5.455 -0.072 -9.576 1.00 98.44 84 VAL A N 1
ATOM 619 C CA . VAL A 1 84 ? -6.362 1.078 -9.787 1.00 98.44 84 VAL A CA 1
ATOM 620 C C . VAL A 1 84 ? -7.838 0.708 -9.616 1.00 98.44 84 VAL A C 1
ATOM 622 O O . VAL A 1 84 ? -8.629 1.503 -9.095 1.00 98.44 84 VAL A O 1
ATOM 625 N N . LYS A 1 85 ? -8.236 -0.476 -10.095 1.00 98.31 85 LYS A N 1
ATOM 626 C CA . LYS A 1 85 ? -9.642 -0.909 -10.134 1.00 98.31 85 LYS A CA 1
ATOM 627 C C . LYS A 1 85 ? -10.106 -1.564 -8.839 1.00 98.31 85 LYS A C 1
ATOM 629 O O . LYS A 1 85 ? -11.297 -1.497 -8.538 1.00 98.31 85 LYS A O 1
ATOM 634 N N . ALA A 1 86 ? -9.212 -2.239 -8.123 1.00 98.19 86 ALA A N 1
ATOM 635 C CA . ALA A 1 86 ? -9.592 -3.133 -7.039 1.00 98.19 86 ALA A CA 1
ATOM 636 C C . ALA A 1 86 ? -8.813 -2.860 -5.754 1.00 98.19 86 ALA A C 1
ATOM 638 O O . ALA A 1 86 ? -9.435 -2.597 -4.721 1.00 98.19 86 ALA A O 1
ATOM 639 N N . TYR A 1 87 ? -7.482 -2.915 -5.797 1.00 98.19 87 TYR A N 1
ATOM 640 C CA . TYR A 1 87 ? -6.678 -2.875 -4.578 1.00 98.19 87 TYR A CA 1
ATOM 641 C C . TYR A 1 87 ? -6.737 -1.499 -3.907 1.00 98.19 87 TYR A C 1
ATOM 643 O O . TYR A 1 87 ? -7.171 -1.441 -2.752 1.00 98.19 87 TYR A O 1
ATOM 651 N N . ILE A 1 88 ? -6.463 -0.413 -4.644 1.00 98.50 88 ILE A N 1
ATOM 652 C CA . ILE A 1 88 ? -6.554 0.972 -4.150 1.00 98.50 88 ILE A CA 1
ATOM 653 C C . ILE A 1 88 ? -7.896 1.278 -3.455 1.00 98.50 88 ILE A C 1
ATOM 655 O O . ILE A 1 88 ? -7.902 1.682 -2.282 1.00 98.50 88 ILE A O 1
ATOM 659 N N . PRO A 1 89 ? -9.058 1.035 -4.100 1.00 98.62 89 PRO A N 1
ATOM 660 C CA . PRO A 1 89 ? -10.354 1.210 -3.449 1.00 98.62 89 PRO A CA 1
ATOM 661 C C . PRO A 1 89 ? -10.542 0.331 -2.207 1.00 98.62 89 PRO A C 1
ATOM 663 O O . PRO A 1 89 ? -11.097 0.788 -1.205 1.00 98.62 89 PRO A O 1
ATOM 666 N N . SER A 1 90 ? -10.104 -0.932 -2.265 1.00 98.50 90 SER A N 1
ATOM 667 C CA . SER A 1 90 ? -10.349 -1.906 -1.198 1.00 98.50 90 SER A CA 1
ATOM 668 C C . SER A 1 90 ? -9.595 -1.576 0.088 1.00 98.50 90 SER A C 1
ATOM 670 O O . SER A 1 90 ? -10.218 -1.546 1.156 1.00 98.50 90 SER A O 1
ATOM 672 N N . TYR A 1 91 ? -8.298 -1.257 -0.004 1.00 98.50 91 TYR A N 1
ATOM 673 C CA . TYR A 1 91 ? -7.510 -0.947 1.183 1.00 98.50 91 TYR A CA 1
ATOM 674 C C . TYR A 1 91 ? -7.926 0.408 1.760 1.00 98.50 91 TYR A C 1
ATOM 676 O O . TYR A 1 91 ? -8.019 0.551 2.976 1.00 98.50 91 TYR A O 1
ATOM 684 N N . THR A 1 92 ? -8.270 1.387 0.915 1.00 98.81 92 THR A N 1
ATOM 685 C CA . THR A 1 92 ? -8.736 2.696 1.396 1.00 98.81 92 THR A CA 1
ATOM 686 C C . THR A 1 92 ? -10.056 2.553 2.150 1.00 98.81 92 THR A C 1
ATOM 688 O O . THR A 1 92 ? -10.232 3.113 3.235 1.00 98.81 92 THR A O 1
ATOM 691 N N . ALA A 1 93 ? -10.987 1.751 1.620 1.00 98.69 93 ALA A N 1
ATOM 692 C CA . ALA A 1 93 ? -12.223 1.432 2.322 1.00 98.69 93 ALA A CA 1
ATOM 693 C C . ALA A 1 93 ? -11.942 0.727 3.658 1.00 98.69 93 ALA A C 1
ATOM 695 O O . ALA A 1 93 ? -12.598 1.034 4.657 1.00 98.69 93 ALA A O 1
ATOM 696 N N . PHE A 1 94 ? -10.947 -0.165 3.702 1.00 98.75 94 PHE A N 1
ATOM 697 C CA . PHE A 1 94 ? -10.499 -0.801 4.937 1.00 98.75 94 PHE A CA 1
ATOM 698 C C . PHE A 1 94 ? -9.964 0.195 5.965 1.00 98.75 94 PHE A C 1
ATOM 700 O O . PHE A 1 94 ? -10.415 0.145 7.107 1.00 98.75 94 PHE A O 1
ATOM 707 N N . GLU A 1 95 ? -9.098 1.135 5.590 1.00 98.69 95 GLU A N 1
ATOM 708 C CA . GLU A 1 95 ? -8.575 2.147 6.517 1.00 98.69 95 GLU A CA 1
ATOM 709 C C . GLU A 1 95 ? -9.678 3.051 7.084 1.00 98.69 95 GLU A C 1
ATOM 711 O O . GLU A 1 95 ? -9.724 3.314 8.290 1.00 98.69 95 GLU A O 1
ATOM 716 N N . ILE A 1 96 ? -10.617 3.482 6.235 1.00 98.62 96 ILE A N 1
ATOM 717 C CA . ILE A 1 96 ? -11.768 4.295 6.650 1.00 98.62 96 ILE A CA 1
ATOM 718 C C . ILE A 1 96 ? -12.662 3.505 7.613 1.00 98.62 96 ILE A C 1
ATOM 720 O O . ILE A 1 96 ? -13.039 4.010 8.677 1.00 98.62 96 ILE A O 1
ATOM 724 N N . CYS A 1 97 ? -12.986 2.254 7.274 1.00 98.50 97 CYS A N 1
ATOM 725 C CA . CYS A 1 97 ? -13.805 1.398 8.128 1.00 98.50 97 CYS A CA 1
ATOM 726 C C . CYS A 1 97 ? -13.100 1.088 9.451 1.00 98.50 97 CYS A C 1
ATOM 728 O O . CYS A 1 97 ? -13.747 1.144 10.495 1.00 98.50 97 CYS A O 1
ATOM 730 N N . ALA A 1 98 ? -11.786 0.853 9.435 1.00 98.12 98 ALA A N 1
ATOM 731 C CA . ALA A 1 98 ? -10.979 0.629 10.626 1.00 98.12 98 ALA A CA 1
ATOM 732 C C . ALA A 1 98 ? -10.980 1.854 11.552 1.00 98.12 98 ALA A C 1
ATOM 734 O O . ALA A 1 98 ? -11.194 1.708 12.757 1.00 98.12 98 ALA A O 1
ATOM 735 N N . ALA A 1 99 ? -10.820 3.067 11.011 1.00 97.88 99 ALA A N 1
ATOM 736 C CA . ALA A 1 99 ? -10.919 4.302 11.790 1.00 97.88 99 ALA A CA 1
ATOM 737 C C . ALA A 1 99 ? -12.291 4.433 12.471 1.00 97.88 99 ALA A C 1
ATOM 739 O O . ALA A 1 99 ? -12.380 4.757 13.660 1.00 97.88 99 ALA A O 1
ATOM 740 N N . MET A 1 100 ? -13.362 4.120 11.739 1.00 96.88 100 MET A N 1
ATOM 741 C CA . MET A 1 100 ? -14.726 4.149 12.262 1.00 96.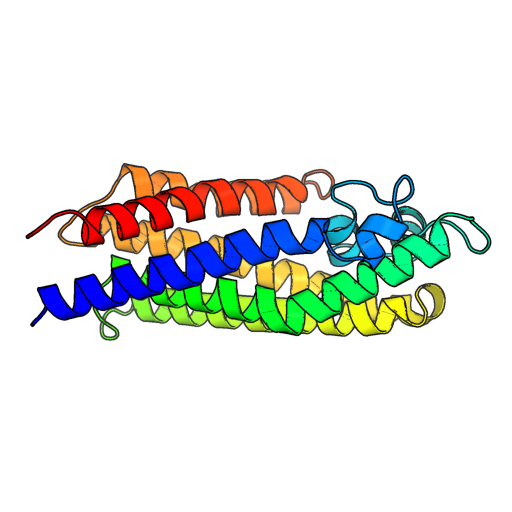88 100 MET A CA 1
ATOM 742 C C . MET A 1 100 ? -15.007 3.042 13.276 1.00 96.88 100 MET A C 1
ATOM 744 O O . MET A 1 100 ? -15.666 3.294 14.280 1.00 96.88 100 MET A O 1
ATOM 748 N N . PHE A 1 101 ? -14.477 1.842 13.064 1.00 96.12 101 PHE A N 1
ATOM 749 C CA . PHE A 1 101 ? -14.573 0.728 14.000 1.00 96.12 101 PHE A CA 1
ATOM 750 C C . PHE A 1 101 ? -13.864 1.043 15.320 1.00 96.12 101 PHE A C 1
ATOM 752 O O . PHE A 1 101 ? -14.422 0.816 16.389 1.00 96.12 101 PHE A O 1
ATOM 759 N N . LEU A 1 102 ? -12.656 1.603 15.259 1.00 95.38 102 LEU A N 1
ATOM 760 C CA . LEU A 1 102 ? -11.862 1.903 16.449 1.00 95.38 102 LEU A CA 1
ATOM 761 C C . LEU A 1 102 ? -12.361 3.156 17.189 1.00 95.38 102 LEU A C 1
ATOM 763 O O . LEU A 1 102 ? -12.295 3.215 18.416 1.00 95.38 102 LEU A O 1
ATOM 767 N N . GLY A 1 103 ? -12.853 4.166 16.466 1.00 92.94 103 GLY A N 1
ATOM 768 C CA . GLY A 1 103 ? -13.245 5.456 17.043 1.00 92.94 103 GLY A CA 1
ATOM 769 C C . GLY A 1 103 ? -14.745 5.644 17.302 1.00 92.94 103 GLY A C 1
ATOM 770 O O . GLY A 1 103 ? -15.110 6.451 18.166 1.00 92.94 103 GLY A O 1
ATOM 771 N N . LEU A 1 104 ? -15.598 4.909 16.578 1.00 86.50 104 LEU A N 1
ATOM 772 C CA . LEU A 1 104 ? -17.070 4.855 16.651 1.00 86.50 104 LEU A CA 1
ATOM 773 C C . LEU A 1 104 ? -17.839 6.145 16.342 1.00 86.50 104 LEU A C 1
ATOM 775 O O . LEU A 1 104 ? -19.068 6.159 16.426 1.00 86.50 104 LEU A O 1
ATOM 779 N N . SER A 1 105 ? -17.165 7.236 15.973 1.00 86.81 105 SER A N 1
ATOM 780 C CA . SER A 1 105 ? -17.830 8.516 15.727 1.00 86.81 105 SER A CA 1
ATOM 781 C C . SER A 1 105 ? -17.062 9.416 14.766 1.00 86.81 105 SER A C 1
ATOM 783 O O . SER A 1 105 ? -15.916 9.778 15.028 1.00 86.81 105 SER A O 1
ATOM 785 N N . PHE A 1 106 ? -17.757 9.888 13.725 1.00 86.75 106 PHE A N 1
ATOM 786 C CA . PHE A 1 106 ? -17.283 10.936 12.811 1.00 86.75 106 PHE A CA 1
ATOM 787 C C . PHE A 1 106 ? -17.117 12.305 13.484 1.00 86.75 106 PHE A C 1
ATOM 789 O O . PHE A 1 106 ? -16.566 13.218 12.886 1.00 86.75 106 PHE A O 1
ATOM 796 N N . ARG A 1 107 ? -17.585 12.486 14.725 1.00 88.31 107 ARG A N 1
ATOM 797 C CA . ARG A 1 107 ? -17.390 13.746 15.462 1.00 88.31 107 ARG A CA 1
ATOM 798 C C . ARG A 1 107 ? -16.024 13.828 16.137 1.00 88.31 107 ARG A C 1
ATOM 800 O O . ARG A 1 107 ? -15.662 14.885 16.643 1.00 88.31 107 ARG A O 1
ATOM 807 N N . LYS A 1 108 ? -15.275 12.721 16.194 1.00 92.81 108 LYS A N 1
ATOM 808 C CA . LYS A 1 108 ? -13.954 12.699 16.823 1.00 92.81 108 LYS A CA 1
ATOM 809 C C . LYS A 1 108 ? -12.906 13.201 15.822 1.00 92.81 108 LYS A C 1
ATOM 811 O O . LYS A 1 108 ? -12.747 12.580 14.770 1.00 92.81 108 LYS A O 1
ATOM 816 N N . PRO A 1 109 ? -12.135 14.253 16.150 1.00 96.12 109 PRO A N 1
ATOM 817 C CA . PRO A 1 109 ? -11.173 14.840 15.217 1.00 96.12 109 PRO A CA 1
ATOM 818 C C . PRO A 1 109 ? -10.092 13.843 14.786 1.00 96.12 109 PRO A C 1
ATOM 820 O O . PRO A 1 109 ? -9.700 13.843 13.627 1.00 96.12 109 PRO A O 1
ATOM 823 N N . LEU A 1 110 ? -9.668 12.931 15.672 1.00 96.25 110 LEU A N 1
ATOM 824 C CA . LEU A 1 110 ? -8.706 11.876 15.324 1.00 96.25 110 LEU A CA 1
ATOM 825 C C . LEU A 1 110 ? -9.236 10.902 14.262 1.00 96.25 110 LEU A C 1
ATOM 827 O O . LEU A 1 110 ? -8.466 10.452 13.421 1.00 96.25 110 LEU A O 1
ATOM 831 N N . VAL A 1 111 ? -10.537 10.594 14.279 1.00 97.19 111 VAL A N 1
ATOM 832 C CA . VAL A 1 111 ? -11.165 9.717 13.276 1.00 97.19 111 VAL A CA 1
ATOM 833 C C . VAL A 1 111 ? -11.214 10.425 11.928 1.00 97.19 111 VAL A C 1
ATOM 835 O O . VAL A 1 111 ? -10.811 9.849 10.923 1.00 97.19 111 VAL A O 1
ATOM 838 N N . LEU A 1 112 ? -11.637 11.693 11.909 1.00 98.06 112 LEU A N 1
ATOM 839 C CA . LEU A 1 112 ? -11.641 12.501 10.688 1.00 98.06 112 LEU A CA 1
ATOM 840 C C . LEU A 1 112 ? -10.232 12.687 10.116 1.00 98.06 112 LEU A C 1
ATOM 842 O O . LEU A 1 112 ? -10.058 12.595 8.906 1.00 98.06 112 LEU A O 1
ATOM 846 N N . ALA A 1 113 ? -9.228 12.890 10.973 1.00 98.38 113 ALA A N 1
ATOM 847 C CA . ALA A 1 113 ? -7.834 12.967 10.554 1.00 98.38 113 ALA A CA 1
ATOM 848 C C . ALA A 1 113 ? -7.358 11.646 9.934 1.00 98.38 113 ALA A C 1
ATOM 850 O O . ALA A 1 113 ? -6.761 11.669 8.863 1.00 98.38 113 ALA A O 1
ATOM 851 N N . ALA A 1 114 ? -7.663 10.498 10.554 1.00 98.50 114 ALA A N 1
ATOM 852 C CA . ALA A 1 114 ? -7.306 9.190 10.001 1.00 98.50 114 ALA A CA 1
ATOM 853 C C . ALA A 1 114 ? -7.941 8.972 8.617 1.00 98.50 114 ALA A C 1
ATOM 855 O O . ALA A 1 114 ? -7.249 8.584 7.679 1.00 98.5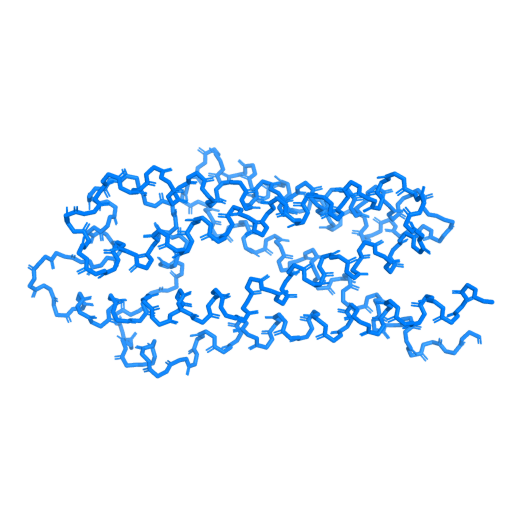0 114 ALA A O 1
ATOM 856 N N . ILE A 1 115 ? -9.227 9.307 8.462 1.00 98.56 115 ILE A N 1
ATOM 857 C CA . ILE A 1 115 ? -9.933 9.238 7.173 1.00 98.56 115 ILE A CA 1
ATOM 858 C C . ILE A 1 115 ? -9.303 10.185 6.145 1.00 98.56 115 ILE A C 1
ATOM 860 O O . ILE A 1 115 ? -9.042 9.775 5.019 1.00 98.56 115 ILE A O 1
ATOM 864 N N . GLY A 1 116 ? -9.023 11.435 6.519 1.00 98.50 116 GLY A N 1
ATOM 865 C CA . GLY A 1 116 ? -8.387 12.405 5.626 1.00 98.50 116 GLY A CA 1
ATOM 866 C C . GLY A 1 116 ? -7.012 11.941 5.141 1.00 98.50 116 GLY A C 1
ATOM 867 O O . GLY A 1 116 ? -6.697 12.077 3.963 1.00 98.50 116 GLY A O 1
ATOM 868 N N . VAL A 1 117 ? -6.220 11.328 6.024 1.00 98.69 117 VAL A N 1
ATOM 869 C CA . VAL A 1 117 ? -4.916 10.754 5.672 1.00 98.69 117 VAL A CA 1
ATOM 870 C C . VAL A 1 117 ? -5.060 9.520 4.771 1.00 98.69 117 VAL A C 1
ATOM 872 O O . VAL A 1 117 ? -4.295 9.399 3.819 1.00 98.69 117 VAL A O 1
ATOM 875 N N . ALA A 1 118 ? -6.057 8.657 4.996 1.00 98.75 118 ALA A N 1
ATOM 876 C CA . ALA A 1 118 ? -6.349 7.533 4.095 1.00 98.75 118 ALA A CA 1
ATOM 877 C C . ALA A 1 118 ? -6.700 8.020 2.676 1.00 98.75 118 ALA A C 1
ATOM 879 O O . ALA A 1 118 ? -6.219 7.483 1.684 1.00 98.75 118 ALA A O 1
ATOM 880 N N . LEU A 1 119 ? -7.484 9.098 2.565 1.00 98.75 119 LEU A N 1
ATOM 881 C CA . LEU A 1 119 ? -7.814 9.717 1.275 1.00 98.75 119 LEU A CA 1
ATOM 882 C C . LEU A 1 119 ? -6.601 10.382 0.606 1.00 98.75 119 LEU A C 1
ATOM 884 O O . LEU A 1 119 ? -6.498 10.379 -0.619 1.00 98.75 119 LEU A O 1
ATOM 888 N N . ALA A 1 120 ? -5.670 10.936 1.384 1.00 98.56 120 ALA A N 1
ATOM 889 C CA . ALA A 1 120 ? -4.406 11.433 0.847 1.00 98.56 120 ALA A CA 1
ATOM 890 C C . ALA A 1 120 ? -3.527 10.284 0.320 1.00 98.56 120 ALA A C 1
ATOM 892 O O . ALA A 1 120 ? -2.947 10.413 -0.757 1.00 98.56 120 ALA A O 1
ATOM 893 N N . ALA A 1 121 ? -3.479 9.150 1.031 1.00 98.69 121 ALA A N 1
ATOM 894 C CA . ALA A 1 121 ? -2.782 7.949 0.575 1.00 98.69 121 ALA A CA 1
ATOM 895 C C . ALA A 1 121 ? -3.397 7.397 -0.722 1.00 98.69 121 ALA A C 1
ATOM 897 O O . ALA A 1 121 ? -2.658 7.135 -1.662 1.00 98.69 121 ALA A O 1
ATOM 898 N N . LEU A 1 122 ? -4.732 7.316 -0.806 1.00 98.69 122 LEU A N 1
ATOM 899 C CA . LEU A 1 122 ? -5.482 6.972 -2.025 1.00 98.69 122 LEU A CA 1
ATOM 900 C C . LEU A 1 122 ? -5.079 7.859 -3.214 1.00 98.69 122 LEU A C 1
ATOM 902 O O . LEU A 1 122 ? -4.830 7.364 -4.309 1.00 98.69 122 LEU A O 1
ATOM 906 N N . ALA A 1 123 ? -5.028 9.179 -3.014 1.00 98.69 123 ALA A N 1
ATOM 907 C CA . ALA A 1 123 ? -4.650 10.112 -4.072 1.00 98.69 123 ALA A CA 1
ATOM 908 C C . ALA A 1 123 ? -3.185 9.933 -4.506 1.00 98.69 123 ALA A C 1
ATOM 910 O O . ALA A 1 123 ? -2.892 9.998 -5.700 1.00 98.69 123 ALA A O 1
ATOM 911 N N . GLY A 1 124 ? -2.284 9.690 -3.548 1.00 98.69 124 GLY A N 1
ATOM 912 C CA . GLY A 1 124 ? -0.886 9.356 -3.816 1.00 98.69 124 GLY A CA 1
ATOM 913 C C . GLY A 1 124 ? -0.744 8.079 -4.639 1.00 98.69 124 GLY A C 1
ATOM 914 O O . GLY A 1 124 ? -0.016 8.085 -5.627 1.00 98.69 124 GLY A O 1
ATOM 915 N N . ASP A 1 125 ? -1.491 7.032 -4.286 1.00 98.69 125 ASP A N 1
ATOM 916 C CA . ASP A 1 125 ? -1.465 5.750 -4.994 1.00 98.69 125 ASP A CA 1
ATOM 917 C C . ASP A 1 125 ? -2.017 5.882 -6.417 1.00 98.69 125 ASP A C 1
ATOM 919 O O . ASP A 1 125 ? -1.370 5.505 -7.382 1.00 98.69 125 ASP A O 1
ATOM 923 N N . TYR A 1 126 ? -3.151 6.565 -6.610 1.00 98.69 126 TYR A N 1
ATOM 924 C CA . TYR A 1 126 ? -3.648 6.815 -7.967 1.00 98.69 126 TYR A CA 1
ATOM 925 C C . TYR A 1 126 ? -2.678 7.636 -8.823 1.00 98.69 126 TYR A C 1
ATOM 927 O O . TYR A 1 126 ? -2.528 7.346 -10.011 1.00 98.69 126 TYR A O 1
ATOM 935 N N . LEU A 1 127 ? -2.034 8.662 -8.254 1.00 98.69 127 LEU A N 1
ATOM 936 C CA . LEU A 1 127 ? -1.009 9.430 -8.963 1.00 98.69 127 LEU A CA 1
ATOM 937 C C . LEU A 1 127 ? 0.147 8.522 -9.392 1.00 98.69 127 LEU A C 1
ATOM 939 O O . LEU A 1 127 ? 0.597 8.596 -10.535 1.00 98.69 127 LEU A O 1
ATOM 943 N N . GLU A 1 128 ? 0.603 7.674 -8.479 1.00 98.50 128 GLU A N 1
ATOM 944 C CA . GLU A 1 128 ? 1.666 6.702 -8.683 1.00 98.50 128 GLU A CA 1
ATOM 945 C C . GLU A 1 128 ? 1.309 5.714 -9.798 1.00 98.50 128 GLU A C 1
ATOM 947 O O . GLU A 1 128 ? 1.928 5.729 -10.867 1.00 98.50 128 GLU A O 1
ATOM 952 N N . THR A 1 129 ? 0.234 4.953 -9.620 1.00 98.44 129 THR A N 1
ATOM 953 C CA . THR A 1 129 ? -0.099 3.822 -10.481 1.00 98.44 129 THR A CA 1
ATOM 954 C C . THR A 1 129 ? -0.554 4.260 -11.874 1.00 98.44 129 THR A C 1
ATOM 956 O O . THR A 1 129 ? -0.194 3.642 -12.877 1.00 98.44 129 THR A O 1
ATOM 959 N N . VAL A 1 130 ? -1.300 5.368 -11.995 1.00 98.50 130 VAL A N 1
ATOM 960 C CA . VAL A 1 130 ? -1.669 5.921 -13.316 1.00 98.50 130 VAL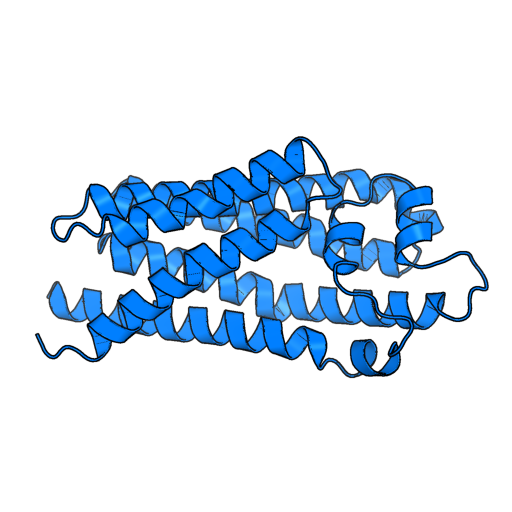 A CA 1
ATOM 961 C C . VAL A 1 130 ? -0.432 6.407 -14.070 1.00 98.50 130 VAL A C 1
ATOM 963 O O . VAL A 1 130 ? -0.379 6.321 -15.299 1.00 98.50 130 VAL A O 1
ATOM 966 N N . THR A 1 131 ? 0.575 6.901 -13.353 1.00 98.44 131 THR A N 1
ATOM 967 C CA . THR A 1 131 ? 1.851 7.282 -13.955 1.00 98.44 131 THR A CA 1
ATOM 968 C C . THR A 1 131 ? 2.632 6.047 -14.400 1.00 98.44 131 THR A C 1
ATOM 970 O O . THR A 1 131 ? 3.129 6.030 -15.529 1.00 98.44 131 THR A O 1
ATOM 973 N N . LEU A 1 132 ? 2.676 4.988 -13.585 1.00 98.38 132 LEU A N 1
ATOM 974 C CA . LEU A 1 132 ? 3.296 3.720 -13.972 1.00 98.38 132 LEU A CA 1
ATOM 975 C C . LEU A 1 132 ? 2.653 3.104 -15.220 1.00 98.38 132 LEU A C 1
ATOM 977 O O . LEU A 1 132 ? 3.384 2.662 -16.100 1.00 98.38 132 LEU A O 1
ATOM 981 N N . LEU A 1 133 ? 1.320 3.146 -15.347 1.00 98.50 133 LEU A N 1
ATOM 982 C CA . LEU A 1 133 ? 0.592 2.691 -16.546 1.00 98.50 133 LEU A CA 1
ATOM 983 C C . LEU A 1 133 ? 0.989 3.449 -17.822 1.00 98.50 133 LEU A C 1
ATOM 985 O O . LEU A 1 133 ? 0.877 2.931 -18.928 1.00 98.50 133 LEU A O 1
ATOM 989 N N . ARG A 1 134 ? 1.438 4.702 -17.703 1.00 98.06 134 ARG A N 1
ATOM 990 C CA . ARG A 1 134 ? 1.988 5.447 -18.848 1.00 98.06 134 ARG A CA 1
ATOM 991 C C . ARG A 1 134 ? 3.429 5.041 -19.125 1.00 98.06 134 ARG A C 1
ATOM 993 O O . ARG A 1 134 ? 3.825 4.956 -20.283 1.00 98.06 134 ARG A O 1
ATOM 1000 N N . ILE A 1 135 ? 4.208 4.778 -18.076 1.00 97.94 135 ILE A N 1
ATOM 1001 C CA . ILE A 1 135 ? 5.599 4.340 -18.208 1.00 97.94 135 ILE A CA 1
ATOM 1002 C C . ILE A 1 135 ? 5.674 2.956 -18.864 1.00 97.94 135 ILE A C 1
ATOM 1004 O O . ILE A 1 135 ? 6.512 2.766 -19.737 1.00 97.94 135 ILE A O 1
ATOM 1008 N N . THR A 1 136 ? 4.789 2.012 -18.532 1.00 97.56 136 THR A N 1
ATOM 1009 C CA . THR A 1 136 ? 4.766 0.665 -19.142 1.00 97.56 136 THR A CA 1
ATOM 1010 C C . THR A 1 136 ? 4.558 0.690 -20.659 1.00 97.56 136 THR A C 1
ATOM 1012 O O . THR A 1 136 ? 5.072 -0.184 -21.352 1.00 97.56 136 THR A O 1
ATOM 1015 N N . GLN A 1 137 ? 3.889 1.712 -21.204 1.00 97.00 137 GLN A N 1
ATOM 1016 C CA . GLN A 1 137 ? 3.680 1.869 -22.651 1.00 97.00 137 GLN A CA 1
ATOM 1017 C C . GLN A 1 137 ? 4.960 2.248 -23.411 1.00 97.00 137 GLN A C 1
ATOM 1019 O O . GLN A 1 137 ? 5.103 1.913 -24.587 1.00 97.00 137 GLN A O 1
ATOM 1024 N N . ASN A 1 138 ? 5.879 2.968 -22.763 1.00 95.50 138 ASN A N 1
ATOM 1025 C CA . ASN A 1 138 ? 7.163 3.377 -23.333 1.00 95.50 138 ASN A CA 1
ATOM 1026 C C . ASN A 1 138 ? 8.176 3.662 -22.205 1.00 95.50 138 ASN A C 1
ATOM 1028 O O . ASN A 1 138 ? 8.367 4.836 -21.854 1.00 95.50 138 ASN A O 1
ATOM 1032 N N . PRO A 1 139 ? 8.806 2.628 -21.611 1.00 93.75 139 PRO A N 1
ATOM 1033 C CA . PRO A 1 139 ? 9.612 2.800 -20.403 1.00 93.75 139 PRO A CA 1
ATOM 1034 C C . PRO A 1 139 ? 10.792 3.759 -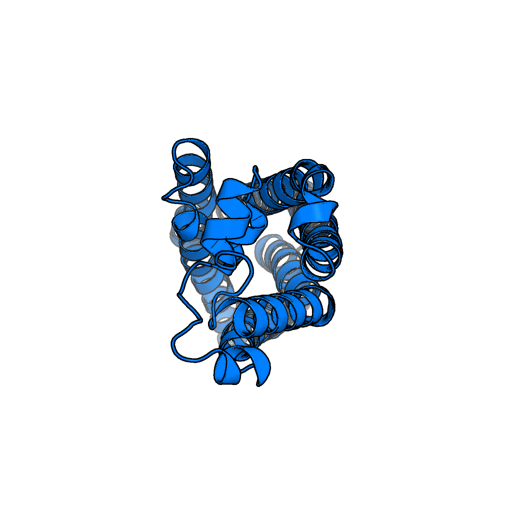20.589 1.00 93.75 139 PRO A C 1
ATOM 1036 O O . PRO A 1 139 ? 11.059 4.598 -19.732 1.00 93.75 139 PRO A O 1
ATOM 1039 N N . GLU A 1 140 ? 11.474 3.685 -21.730 1.00 94.12 140 GLU A N 1
ATOM 1040 C CA . GLU A 1 140 ? 12.629 4.523 -22.049 1.00 94.12 140 GLU A CA 1
ATOM 1041 C C . GLU A 1 140 ? 12.234 5.971 -22.364 1.00 94.12 140 GLU A C 1
ATOM 1043 O O . GLU A 1 140 ? 12.949 6.900 -21.992 1.00 94.12 140 GLU A O 1
ATOM 1048 N N . GLY A 1 141 ? 11.092 6.181 -23.025 1.00 93.81 141 GLY A N 1
ATOM 1049 C CA . GLY A 1 141 ? 10.605 7.513 -23.398 1.00 93.81 141 GLY A CA 1
ATOM 1050 C C . GLY A 1 141 ? 9.824 8.248 -22.305 1.00 93.81 141 GLY A C 1
ATOM 1051 O O . GLY A 1 141 ? 9.399 9.383 -22.528 1.00 93.81 141 GLY A O 1
ATOM 1052 N N . SER A 1 142 ? 9.621 7.616 -21.146 1.00 94.88 142 SER A N 1
ATOM 1053 C CA . SER A 1 142 ? 8.765 8.124 -20.062 1.00 94.88 142 SER A CA 1
ATOM 1054 C C . SER A 1 142 ? 9.521 8.420 -18.765 1.00 94.88 142 SER A C 1
ATOM 1056 O O . SER A 1 142 ? 8.901 8.604 -17.721 1.00 94.88 142 SER A O 1
ATOM 1058 N N . VAL A 1 143 ? 10.853 8.500 -18.799 1.00 95.62 143 VAL A N 1
ATOM 1059 C CA . VAL A 1 143 ? 11.708 8.728 -17.613 1.00 95.62 143 VAL A CA 1
ATOM 1060 C C . VAL A 1 143 ? 11.333 10.012 -16.856 1.00 95.62 143 VAL A C 1
ATOM 1062 O O . VAL A 1 143 ? 11.394 10.058 -15.631 1.00 95.62 143 VAL A O 1
ATOM 1065 N N . GLN A 1 144 ? 10.865 11.043 -17.559 1.00 96.62 144 GLN A N 1
ATOM 1066 C CA . GLN A 1 144 ? 10.357 12.293 -16.984 1.00 96.62 144 GLN A CA 1
ATOM 1067 C C . GLN A 1 144 ? 9.141 12.105 -16.061 1.00 96.62 144 GLN A C 1
ATOM 1069 O O . GLN A 1 144 ? 8.857 12.966 -15.231 1.00 96.62 144 GLN A O 1
ATOM 1074 N N . LEU A 1 145 ? 8.419 10.989 -16.193 1.00 97.69 145 LEU A N 1
ATOM 1075 C CA . LEU A 1 145 ? 7.273 10.655 -15.353 1.00 97.69 145 LEU A CA 1
ATOM 1076 C C . LEU A 1 145 ? 7.679 10.024 -14.012 1.00 97.69 145 LEU A C 1
ATOM 1078 O O . LEU A 1 145 ? 6.877 10.030 -13.082 1.00 97.69 145 LEU A O 1
ATOM 1082 N N . LEU A 1 146 ? 8.924 9.558 -13.864 1.00 97.62 146 LEU A N 1
ATOM 1083 C CA . LEU A 1 146 ? 9.391 8.873 -12.649 1.00 97.62 146 LEU A CA 1
ATOM 1084 C C . LEU A 1 146 ? 9.335 9.744 -11.392 1.00 97.62 146 LEU A C 1
ATOM 1086 O O . LEU A 1 146 ? 9.124 9.241 -10.290 1.00 97.62 146 LEU A O 1
ATOM 1090 N N . ALA A 1 147 ? 9.484 11.062 -11.541 1.00 97.75 147 ALA A N 1
ATOM 1091 C CA . ALA A 1 147 ? 9.328 11.987 -10.422 1.00 97.75 147 ALA A CA 1
ATOM 1092 C C . ALA A 1 147 ? 7.894 11.968 -9.864 1.00 97.75 147 ALA A C 1
ATOM 1094 O O . ALA A 1 147 ? 7.710 12.038 -8.651 1.00 97.75 147 ALA A O 1
ATOM 1095 N N . TRP A 1 148 ? 6.889 11.830 -10.736 1.00 98.06 148 TRP A N 1
ATOM 1096 C CA . TRP A 1 148 ? 5.483 11.765 -10.342 1.00 98.06 148 TRP A CA 1
ATOM 1097 C C . TRP A 1 148 ? 5.125 10.415 -9.730 1.00 98.06 148 TRP A C 1
ATOM 1099 O O . TRP A 1 148 ? 4.455 10.402 -8.699 1.00 98.06 148 TRP A O 1
ATOM 1109 N N . SER A 1 149 ? 5.615 9.305 -10.300 1.00 97.69 149 SER A N 1
ATOM 1110 C CA . SER A 1 149 ? 5.391 7.980 -9.709 1.00 97.69 149 SER A CA 1
ATOM 1111 C C . SER A 1 149 ? 6.035 7.881 -8.327 1.00 97.69 149 SER A C 1
ATOM 1113 O O . SER A 1 149 ? 5.350 7.595 -7.350 1.00 97.69 149 SER A O 1
ATOM 1115 N N . THR A 1 150 ? 7.308 8.271 -8.207 1.00 97.38 150 THR A N 1
ATOM 1116 C CA . THR A 1 150 ? 8.032 8.259 -6.928 1.00 97.38 150 THR A CA 1
ATOM 1117 C C . THR A 1 150 ? 7.368 9.171 -5.891 1.00 97.38 150 THR A C 1
ATOM 1119 O O . THR A 1 150 ? 7.251 8.799 -4.724 1.00 97.38 150 THR A O 1
ATOM 1122 N N . ALA A 1 151 ? 6.919 10.370 -6.284 1.00 98.12 151 ALA A N 1
ATOM 1123 C CA . ALA A 1 151 ? 6.208 11.268 -5.375 1.00 98.12 151 ALA A CA 1
ATOM 1124 C C . ALA A 1 151 ? 4.886 10.655 -4.892 1.00 98.12 151 ALA A C 1
ATOM 1126 O O . ALA A 1 151 ? 4.611 10.680 -3.693 1.00 98.12 151 ALA A O 1
ATOM 1127 N N . GLY A 1 152 ? 4.098 10.072 -5.800 1.00 98.44 152 GLY A N 1
ATOM 1128 C CA . GLY A 1 152 ? 2.868 9.366 -5.454 1.00 98.44 152 GLY A CA 1
ATOM 1129 C C . GLY A 1 152 ? 3.119 8.194 -4.498 1.00 98.44 152 GLY A C 1
ATOM 1130 O O . GLY A 1 152 ? 2.461 8.111 -3.460 1.00 98.44 152 GLY A O 1
ATOM 1131 N N . ALA A 1 153 ? 4.143 7.375 -4.764 1.00 98.06 153 ALA A N 1
ATOM 1132 C CA . ALA A 1 153 ? 4.541 6.255 -3.912 1.00 98.06 153 ALA A CA 1
ATOM 1133 C C . ALA A 1 153 ? 4.892 6.718 -2.488 1.00 98.06 153 ALA A C 1
ATOM 1135 O O . ALA A 1 153 ? 4.415 6.149 -1.504 1.00 98.06 153 ALA A O 1
ATOM 1136 N N . TRP A 1 154 ? 5.673 7.794 -2.347 1.00 98.12 154 TRP A N 1
ATOM 1137 C CA . TRP A 1 154 ? 6.003 8.342 -1.028 1.00 98.12 154 TRP A CA 1
ATOM 1138 C C . TRP A 1 154 ? 4.801 8.965 -0.321 1.00 98.12 154 TRP A C 1
ATOM 1140 O O . TRP A 1 154 ? 4.659 8.768 0.885 1.00 98.12 154 TRP A O 1
ATOM 1150 N N . ILE A 1 155 ? 3.917 9.670 -1.038 1.00 98.38 155 ILE A N 1
ATOM 1151 C CA . ILE A 1 155 ? 2.661 10.190 -0.471 1.00 98.38 155 ILE A CA 1
ATOM 1152 C C . ILE A 1 155 ? 1.809 9.033 0.058 1.00 98.38 155 ILE A C 1
ATOM 1154 O O . ILE A 1 155 ? 1.331 9.105 1.191 1.00 98.38 155 ILE A O 1
ATOM 1158 N N . LYS A 1 156 ? 1.676 7.952 -0.720 1.00 98.31 156 LYS A N 1
ATOM 1159 C CA . LYS A 1 156 ? 1.010 6.712 -0.314 1.00 98.31 156 LYS A CA 1
ATOM 1160 C C . LYS A 1 156 ? 1.625 6.151 0.959 1.00 98.31 156 LYS A C 1
ATOM 1162 O O . LYS A 1 156 ? 0.961 6.134 1.988 1.00 98.31 156 LYS A O 1
ATOM 1167 N N . PHE A 1 157 ? 2.889 5.731 0.937 1.00 98.12 157 PHE A N 1
ATOM 1168 C CA . PHE A 1 157 ? 3.482 5.018 2.073 1.00 98.12 157 PHE A CA 1
ATOM 1169 C C . PHE A 1 157 ? 3.617 5.883 3.331 1.00 98.12 157 PHE A C 1
ATOM 1171 O O . PHE A 1 157 ? 3.448 5.374 4.443 1.00 98.12 157 PHE A O 1
ATOM 1178 N N . ALA A 1 158 ? 3.870 7.188 3.191 1.00 98.38 158 ALA A N 1
ATOM 1179 C CA . ALA A 1 158 ? 3.838 8.115 4.320 1.00 98.38 158 ALA A CA 1
ATOM 1180 C C . ALA A 1 158 ? 2.411 8.300 4.857 1.00 98.38 158 ALA A C 1
ATOM 1182 O O . ALA A 1 158 ? 2.211 8.313 6.072 1.00 98.38 158 ALA A O 1
ATOM 1183 N N . GLY A 1 159 ? 1.420 8.391 3.966 1.00 98.69 159 GLY A N 1
ATOM 1184 C CA . GLY A 1 159 ? 0.003 8.451 4.310 1.00 98.69 159 GLY A CA 1
ATOM 1185 C C . GLY A 1 159 ? -0.456 7.209 5.071 1.00 98.69 159 GLY A C 1
ATOM 1186 O O . GLY A 1 159 ? -0.971 7.339 6.176 1.00 98.69 159 GLY A O 1
ATOM 1187 N N . LEU A 1 160 ? -0.187 6.007 4.557 1.00 98.69 160 LEU A N 1
ATOM 1188 C CA . LEU A 1 160 ? -0.527 4.742 5.223 1.00 98.69 160 LEU A CA 1
ATOM 1189 C C . LEU A 1 160 ? 0.155 4.625 6.600 1.00 98.69 160 LEU A C 1
ATOM 1191 O O . LEU A 1 160 ? -0.464 4.216 7.585 1.00 98.69 160 LEU A O 1
ATOM 1195 N N . ALA A 1 161 ? 1.422 5.043 6.710 1.00 98.69 161 ALA A N 1
ATOM 1196 C CA . ALA A 1 161 ? 2.139 5.039 7.983 1.00 98.69 161 ALA A CA 1
ATOM 1197 C C . ALA A 1 161 ? 1.539 6.017 9.007 1.00 98.69 161 ALA A C 1
ATOM 1199 O O . ALA A 1 161 ? 1.341 5.662 10.174 1.00 98.69 161 ALA A O 1
ATOM 1200 N N . LEU A 1 162 ? 1.193 7.228 8.565 1.00 98.75 162 LEU A N 1
ATOM 1201 C CA . LEU A 1 162 ? 0.525 8.223 9.398 1.00 98.75 162 LEU A CA 1
ATOM 1202 C C . LEU A 1 162 ? -0.899 7.786 9.772 1.00 98.75 162 LEU A C 1
ATOM 1204 O O . LEU A 1 162 ? -1.314 7.996 10.912 1.00 98.75 162 LEU A O 1
ATOM 1208 N N . ASN A 1 163 ? -1.636 7.143 8.862 1.00 98.75 163 ASN A N 1
ATOM 1209 C CA . ASN A 1 163 ? -2.947 6.569 9.149 1.00 98.75 163 ASN A CA 1
ATOM 1210 C C . ASN A 1 163 ? -2.833 5.539 10.278 1.00 98.75 163 ASN A C 1
ATOM 1212 O O . ASN A 1 163 ? -3.501 5.688 11.302 1.00 98.75 163 ASN A O 1
ATOM 1216 N N . ALA A 1 164 ? -1.921 4.570 10.156 1.00 98.62 164 ALA A N 1
ATOM 1217 C CA . ALA A 1 164 ? -1.692 3.561 11.185 1.00 98.62 164 ALA A CA 1
ATOM 1218 C C . ALA A 1 164 ? -1.313 4.191 12.540 1.00 98.62 164 ALA A C 1
ATOM 1220 O O . ALA A 1 164 ? -1.863 3.815 13.579 1.00 98.62 164 ALA A O 1
ATOM 1221 N N . PHE A 1 165 ? -0.469 5.229 12.542 1.00 98.69 165 PHE A N 1
ATOM 1222 C CA . PHE A 1 165 ? -0.176 6.002 13.751 1.00 98.69 165 PHE A CA 1
ATOM 1223 C C . PHE A 1 165 ? -1.435 6.645 14.360 1.00 98.69 165 PHE A C 1
ATOM 1225 O O . PHE A 1 165 ? -1.654 6.559 15.570 1.00 98.69 165 PHE A O 1
ATOM 1232 N N . LEU A 1 166 ? -2.309 7.251 13.553 1.00 98.56 166 LEU A N 1
ATOM 1233 C CA . LEU A 1 166 ? -3.569 7.822 14.037 1.00 98.56 166 LEU A CA 1
ATOM 1234 C C . LEU A 1 166 ? -4.512 6.742 14.587 1.00 98.56 166 LEU A C 1
ATOM 1236 O O . LEU A 1 166 ? -5.099 6.940 15.653 1.00 98.56 166 LEU A O 1
ATOM 1240 N N . LEU A 1 167 ? -4.600 5.573 13.944 1.00 98.44 167 LEU A N 1
ATOM 1241 C CA . LEU A 1 167 ? -5.342 4.421 14.467 1.00 98.44 167 LEU A CA 1
ATOM 1242 C C . LEU A 1 167 ? -4.770 3.936 15.810 1.00 98.44 167 LEU A C 1
ATOM 1244 O O . LEU A 1 167 ? -5.531 3.608 16.725 1.00 98.44 167 LEU A O 1
ATOM 1248 N N . SER A 1 168 ? -3.443 3.951 15.971 1.00 98.25 168 SER A N 1
ATOM 1249 C CA . SER A 1 168 ? -2.774 3.660 17.246 1.00 98.25 168 SER A CA 1
ATOM 1250 C C . SER A 1 168 ? -3.205 4.646 18.335 1.00 98.25 168 SER A C 1
ATOM 1252 O O . SER A 1 168 ? -3.604 4.243 19.433 1.00 98.25 168 SER A O 1
ATOM 1254 N N . ARG A 1 169 ? -3.230 5.948 18.018 1.00 98.00 169 ARG A N 1
ATOM 1255 C CA . ARG A 1 169 ? -3.719 6.989 18.936 1.00 98.00 169 ARG A CA 1
ATOM 1256 C C . ARG A 1 169 ? -5.188 6.788 19.301 1.00 98.00 169 ARG A C 1
ATOM 1258 O O . ARG A 1 169 ? -5.526 6.927 20.476 1.00 98.00 169 ARG A O 1
ATOM 1265 N N . ILE A 1 170 ? -6.038 6.409 18.345 1.00 96.75 170 ILE A N 1
ATOM 1266 C CA . ILE A 1 170 ? -7.449 6.082 18.601 1.00 96.75 170 ILE A CA 1
ATOM 1267 C C . ILE A 1 170 ? -7.562 4.902 19.580 1.00 96.75 170 ILE A C 1
ATOM 1269 O O . ILE A 1 170 ? -8.307 5.005 20.550 1.00 96.75 170 ILE A O 1
ATOM 1273 N N . CYS A 1 171 ? -6.776 3.834 19.400 1.00 96.56 171 CYS A N 1
ATOM 1274 C CA . CYS A 1 171 ? -6.785 2.654 20.280 1.00 96.56 171 CYS A CA 1
ATOM 1275 C C . CYS A 1 171 ? -6.410 2.954 21.742 1.00 96.56 171 CYS A C 1
ATOM 1277 O O . CYS A 1 171 ? -6.810 2.216 22.647 1.00 96.56 171 CYS A O 1
ATOM 1279 N N . ILE A 1 172 ? -5.602 3.991 21.982 1.00 96.00 172 ILE A N 1
ATOM 1280 C CA . ILE A 1 172 ? -5.191 4.417 23.331 1.00 96.00 172 ILE A CA 1
ATOM 1281 C C . ILE A 1 172 ? -6.191 5.422 23.918 1.00 96.00 172 ILE A C 1
ATOM 1283 O O . ILE A 1 172 ? -6.434 5.413 25.125 1.00 96.00 172 ILE A O 1
ATOM 1287 N N . ALA A 1 173 ? -6.765 6.284 23.075 1.00 92.00 173 ALA A N 1
ATOM 1288 C CA . ALA A 1 173 ? -7.703 7.328 23.480 1.00 92.00 173 ALA A CA 1
ATOM 1289 C C . ALA A 1 173 ? -9.153 6.836 23.644 1.00 92.00 173 ALA A C 1
ATOM 1291 O O . ALA A 1 173 ? -9.966 7.544 24.231 1.00 92.00 173 ALA A O 1
ATOM 1292 N N . SER A 1 174 ? -9.502 5.659 23.117 1.00 85.75 174 SER A N 1
ATOM 1293 C CA . SER A 1 174 ? -10.834 5.064 23.261 1.00 85.75 174 SER A CA 1
ATOM 1294 C C . SER A 1 174 ? -11.081 4.499 24.663 1.00 85.75 174 SER A C 1
ATOM 1296 O O . SER A 1 174 ? -10.153 3.994 25.296 1.00 85.75 174 SER A O 1
ATOM 1298 N N . ASP A 1 175 ? -12.348 4.457 25.086 1.00 82.56 175 ASP A N 1
ATOM 1299 C CA . ASP A 1 175 ? -12.759 3.875 26.375 1.00 82.56 175 ASP A CA 1
ATOM 1300 C C . ASP A 1 175 ? -12.356 2.397 26.502 1.00 82.56 175 ASP A C 1
ATOM 1302 O O . ASP A 1 175 ? -11.893 1.946 27.549 1.00 82.56 175 ASP A O 1
ATOM 1306 N N . THR A 1 176 ? -12.444 1.640 25.402 1.00 84.62 176 THR A N 1
ATOM 1307 C CA . THR A 1 176 ? -11.925 0.267 25.324 1.00 84.62 176 THR A CA 1
ATOM 1308 C C . THR A 1 176 ? -10.488 0.284 24.817 1.00 84.62 176 THR A C 1
ATOM 1310 O O . THR A 1 176 ? -10.240 0.126 23.623 1.00 84.62 176 THR A O 1
ATOM 1313 N N . ARG A 1 177 ? -9.527 0.491 25.718 1.00 89.12 177 ARG A N 1
ATOM 1314 C CA . ARG A 1 177 ? -8.106 0.568 25.348 1.00 89.12 177 ARG A CA 1
ATOM 1315 C C . ARG A 1 177 ? -7.593 -0.742 24.748 1.00 89.12 177 ARG A C 1
ATOM 1317 O O . ARG A 1 177 ? -7.819 -1.822 25.292 1.00 89.12 177 ARG A O 1
ATOM 1324 N N . ARG A 1 178 ? -6.835 -0.638 23.652 1.00 93.94 178 ARG A N 1
ATOM 1325 C CA . ARG A 1 178 ? -6.241 -1.780 22.927 1.00 93.94 178 ARG A CA 1
ATOM 1326 C C . ARG A 1 178 ? -4.722 -1.589 22.774 1.00 93.94 178 ARG A C 1
ATOM 1328 O O . ARG A 1 178 ? -4.253 -1.356 21.663 1.00 93.94 178 ARG A O 1
ATOM 1335 N N . PRO A 1 179 ? -3.930 -1.664 23.861 1.00 95.19 179 PRO A N 1
ATOM 1336 C CA . PRO A 1 179 ? -2.515 -1.272 23.843 1.00 95.19 179 PRO A CA 1
ATOM 1337 C C . PRO A 1 179 ? -1.645 -2.141 22.925 1.00 95.19 179 PRO A C 1
ATOM 1339 O O . PRO A 1 179 ? -0.769 -1.616 22.248 1.00 95.19 179 PRO A O 1
ATOM 1342 N N . ILE A 1 180 ? -1.912 -3.450 22.849 1.00 96.50 180 ILE A N 1
ATOM 1343 C CA . ILE A 1 180 ? -1.185 -4.355 21.943 1.00 96.50 180 ILE A CA 1
ATOM 1344 C C . ILE A 1 180 ? -1.433 -3.954 20.484 1.00 96.50 180 ILE A C 1
ATOM 1346 O O . ILE A 1 180 ? -0.490 -3.833 19.708 1.00 96.50 180 ILE A O 1
ATOM 1350 N N . LEU A 1 181 ? -2.693 -3.687 20.122 1.00 97.12 181 LEU A N 1
ATOM 1351 C CA . LEU A 1 181 ? -3.048 -3.226 18.779 1.00 97.12 181 LEU A CA 1
ATOM 1352 C C . LEU A 1 181 ? -2.396 -1.874 18.469 1.00 97.12 181 LEU A C 1
ATOM 1354 O O . LEU A 1 181 ? -1.834 -1.696 17.394 1.00 97.12 181 LEU A O 1
ATOM 1358 N N . ALA A 1 182 ? -2.417 -0.953 19.435 1.00 97.31 182 ALA A N 1
ATOM 1359 C CA . ALA A 1 182 ? -1.777 0.347 19.303 1.00 97.31 182 ALA A CA 1
ATOM 1360 C C . ALA A 1 182 ? -0.269 0.227 19.037 1.00 97.31 182 ALA A C 1
ATOM 1362 O O . ALA A 1 182 ? 0.246 0.941 18.182 1.00 97.31 182 ALA A O 1
ATOM 1363 N N . LEU A 1 183 ? 0.429 -0.686 19.720 1.00 98.00 183 LEU A N 1
ATOM 1364 C CA . LEU A 1 183 ? 1.856 -0.929 19.501 1.00 98.00 183 LEU A CA 1
ATOM 1365 C C . LEU A 1 183 ? 2.133 -1.482 18.095 1.00 98.00 183 LEU A C 1
ATOM 1367 O O . LEU A 1 183 ? 3.021 -0.986 17.409 1.00 98.00 183 LEU A O 1
ATOM 1371 N N . LEU A 1 184 ? 1.358 -2.474 17.645 1.00 98.19 184 LEU A N 1
ATOM 1372 C CA . LEU A 1 184 ? 1.520 -3.078 16.314 1.00 98.19 184 LEU A CA 1
ATOM 1373 C C . LEU A 1 184 ? 1.235 -2.080 15.181 1.00 98.19 184 LEU A C 1
ATOM 1375 O O . LEU A 1 184 ? 1.890 -2.111 14.143 1.00 98.19 184 LEU A O 1
ATOM 1379 N N . LEU A 1 185 ? 0.314 -1.141 15.402 1.00 98.50 185 LEU A N 1
ATOM 1380 C CA . LEU A 1 185 ? 0.009 -0.050 14.474 1.00 98.50 185 LEU A CA 1
ATOM 1381 C C . LEU A 1 185 ? 1.135 0.992 14.331 1.00 98.50 185 LEU A C 1
ATOM 1383 O O . LEU A 1 185 ? 1.052 1.851 13.459 1.00 98.50 185 LEU A O 1
ATOM 1387 N N . LEU A 1 186 ? 2.202 0.923 15.135 1.00 98.38 186 LEU A N 1
ATOM 1388 C CA . LEU A 1 186 ? 3.396 1.758 14.948 1.00 98.38 186 LEU A CA 1
ATOM 1389 C C . LEU A 1 186 ? 4.395 1.159 13.948 1.00 98.38 186 LEU A C 1
ATOM 1391 O O . LEU A 1 186 ? 5.298 1.865 13.502 1.00 98.38 186 LEU A O 1
ATOM 1395 N N . LEU A 1 187 ? 4.249 -0.119 13.578 1.00 98.25 187 LEU A N 1
ATOM 1396 C CA . LEU A 1 187 ? 5.181 -0.789 12.668 1.00 98.25 187 LEU A CA 1
ATOM 1397 C C . LEU A 1 187 ? 5.305 -0.092 11.301 1.00 98.25 187 LEU A C 1
ATOM 1399 O O . LEU A 1 187 ? 6.441 0.053 10.847 1.00 98.25 187 LEU A O 1
ATOM 1403 N N . PRO A 1 188 ? 4.225 0.394 10.650 1.00 98.50 188 PRO A N 1
ATOM 1404 C CA . PRO A 1 188 ? 4.337 1.078 9.360 1.00 98.50 188 PRO A CA 1
ATOM 1405 C C . PRO A 1 188 ? 5.241 2.314 9.400 1.00 98.50 188 PRO A C 1
ATOM 1407 O O . PRO A 1 188 ? 6.026 2.515 8.482 1.00 98.50 188 PRO A O 1
ATOM 1410 N N . MET A 1 189 ? 5.226 3.088 10.494 1.00 98.06 189 MET A N 1
ATOM 1411 C CA . MET A 1 189 ? 6.148 4.220 10.672 1.00 98.06 189 MET A CA 1
ATOM 1412 C C . MET A 1 189 ? 7.611 3.768 10.659 1.00 98.06 189 MET A C 1
ATOM 1414 O O . MET A 1 189 ? 8.453 4.413 10.041 1.00 98.06 189 MET A O 1
ATOM 1418 N N . VAL A 1 190 ? 7.911 2.643 11.314 1.00 97.69 190 VAL A N 1
ATOM 1419 C CA . VAL A 1 190 ? 9.261 2.065 11.354 1.00 97.69 190 VAL A CA 1
ATOM 1420 C C . VAL A 1 190 ? 9.671 1.550 9.971 1.00 97.69 190 VAL A C 1
ATOM 1422 O O . VAL A 1 190 ? 10.775 1.842 9.516 1.00 97.69 190 VAL A O 1
ATOM 1425 N N . GLY A 1 191 ? 8.780 0.829 9.282 1.00 97.38 191 GLY A N 1
ATOM 1426 C CA . GLY A 1 191 ? 9.021 0.313 7.931 1.00 97.38 191 GLY A CA 1
ATOM 1427 C C . GLY A 1 191 ? 9.288 1.425 6.915 1.00 97.38 191 GLY A C 1
ATOM 1428 O O . GLY A 1 191 ? 10.306 1.391 6.224 1.00 97.38 191 GLY A O 1
ATOM 1429 N N . THR A 1 192 ? 8.429 2.448 6.883 1.00 97.50 192 THR A N 1
ATOM 1430 C CA . THR A 1 192 ? 8.576 3.617 6.001 1.00 97.50 192 THR A CA 1
ATOM 1431 C C . THR A 1 192 ? 9.830 4.425 6.330 1.00 97.50 192 THR A C 1
ATOM 1433 O O . THR A 1 192 ? 10.538 4.836 5.415 1.00 97.50 192 THR A O 1
ATOM 1436 N N . ALA A 1 193 ? 10.178 4.598 7.610 1.00 97.12 193 ALA A N 1
ATOM 1437 C CA . ALA A 1 193 ? 11.415 5.281 7.994 1.00 97.12 193 ALA A CA 1
ATOM 1438 C C . ALA A 1 193 ? 12.670 4.525 7.527 1.00 97.12 193 ALA A C 1
ATOM 1440 O O . ALA A 1 193 ? 13.592 5.142 6.995 1.00 97.12 193 ALA A O 1
ATOM 1441 N N . PHE A 1 194 ? 12.710 3.195 7.674 1.00 97.12 194 PHE A N 1
ATOM 1442 C CA . PHE A 1 194 ? 13.834 2.401 7.171 1.00 97.12 194 PHE A CA 1
ATOM 1443 C C . PHE A 1 194 ? 13.957 2.468 5.651 1.00 97.12 194 PHE A C 1
ATOM 1445 O O . PHE A 1 194 ? 15.072 2.615 5.154 1.00 97.12 194 PHE A O 1
ATOM 1452 N N . ALA A 1 195 ? 12.839 2.397 4.928 1.00 95.44 195 ALA A N 1
ATOM 1453 C CA . ALA A 1 195 ? 12.833 2.537 3.477 1.00 95.44 195 ALA A CA 1
ATOM 1454 C C . ALA A 1 195 ? 13.285 3.934 3.023 1.00 95.44 195 ALA A C 1
ATOM 1456 O O . ALA A 1 195 ? 13.975 4.048 2.018 1.00 95.44 195 ALA A O 1
ATOM 1457 N N . ALA A 1 196 ? 12.943 4.991 3.771 1.00 95.19 196 ALA A N 1
ATOM 1458 C CA . ALA A 1 196 ? 13.346 6.363 3.451 1.00 95.19 196 ALA A CA 1
ATOM 1459 C C . ALA A 1 196 ? 14.852 6.604 3.631 1.00 95.19 196 ALA A C 1
ATOM 1461 O O . ALA A 1 196 ? 15.432 7.440 2.940 1.00 95.19 196 ALA A O 1
ATOM 1462 N N . ILE A 1 197 ? 15.486 5.875 4.555 1.00 96.50 197 ILE A N 1
ATOM 1463 C CA . ILE A 1 197 ? 16.941 5.900 4.754 1.00 96.50 197 ILE A CA 1
ATOM 1464 C C . ILE A 1 197 ? 17.643 5.053 3.686 1.00 96.50 197 ILE A C 1
ATOM 1466 O O . ILE A 1 197 ? 18.696 5.438 3.180 1.00 96.50 197 ILE A O 1
ATOM 1470 N N . ASP A 1 198 ? 17.074 3.893 3.362 1.00 93.25 198 ASP A N 1
ATOM 1471 C CA . ASP A 1 198 ? 17.665 2.900 2.474 1.00 93.25 198 ASP A CA 1
ATOM 1472 C C . ASP A 1 198 ? 16.581 2.232 1.619 1.00 93.25 198 ASP A C 1
ATOM 1474 O O . ASP A 1 198 ? 15.873 1.325 2.068 1.00 93.25 198 ASP A O 1
ATOM 1478 N N . ASN A 1 199 ? 16.489 2.653 0.353 1.00 88.88 199 ASN A N 1
ATOM 1479 C CA . ASN A 1 199 ? 15.494 2.143 -0.592 1.00 88.88 199 ASN A CA 1
ATOM 1480 C C . ASN A 1 199 ? 15.594 0.625 -0.818 1.00 88.88 199 ASN A C 1
ATOM 1482 O O . ASN A 1 199 ? 14.596 0.018 -1.196 1.00 88.88 199 ASN A O 1
ATOM 1486 N N . SER A 1 200 ? 16.740 -0.022 -0.557 1.00 89.19 200 SER A N 1
ATOM 1487 C CA . SER A 1 200 ? 16.837 -1.491 -0.658 1.00 89.19 200 SER A CA 1
ATOM 1488 C C . SER A 1 200 ? 15.922 -2.213 0.343 1.00 89.19 200 SER A C 1
ATOM 1490 O O . SER A 1 200 ? 15.612 -3.395 0.191 1.00 89.19 200 SER A O 1
ATOM 1492 N N . ARG A 1 201 ? 15.434 -1.482 1.353 1.00 92.69 201 ARG A N 1
ATOM 1493 C CA . ARG A 1 201 ? 14.507 -1.948 2.384 1.00 92.69 201 ARG A CA 1
ATOM 1494 C C . ARG A 1 201 ? 13.054 -1.593 2.093 1.00 92.69 201 ARG A C 1
ATOM 1496 O O . ARG A 1 201 ? 12.224 -1.737 2.988 1.00 92.69 201 ARG A O 1
ATOM 1503 N N . ALA A 1 202 ? 12.712 -1.158 0.881 1.00 91.94 202 ALA A N 1
ATOM 1504 C CA . ALA A 1 202 ? 11.350 -0.748 0.534 1.00 91.94 202 ALA A CA 1
ATOM 1505 C C . ALA A 1 202 ? 10.288 -1.826 0.836 1.00 91.94 202 ALA A C 1
ATOM 1507 O O . ALA A 1 202 ? 9.193 -1.510 1.297 1.00 91.94 202 ALA A O 1
ATOM 1508 N N . ASN A 1 203 ? 10.644 -3.110 0.717 1.00 91.19 203 ASN A N 1
ATOM 1509 C CA . ASN A 1 203 ? 9.769 -4.231 1.085 1.00 91.19 203 ASN A CA 1
ATOM 1510 C C . ASN A 1 203 ? 9.340 -4.234 2.571 1.00 91.19 203 ASN A C 1
ATOM 1512 O O . ASN A 1 203 ? 8.309 -4.819 2.912 1.00 91.19 203 ASN A O 1
ATOM 1516 N N . LEU A 1 204 ? 10.088 -3.569 3.465 1.00 94.12 204 LEU A N 1
ATOM 1517 C CA . LEU A 1 204 ? 9.704 -3.421 4.873 1.00 94.12 204 LEU A CA 1
ATOM 1518 C C . LEU A 1 204 ? 8.443 -2.570 5.048 1.00 94.12 204 LEU A C 1
ATOM 1520 O O . LEU A 1 204 ? 7.733 -2.778 6.030 1.00 94.12 204 LEU A O 1
ATOM 1524 N N . MET A 1 205 ? 8.140 -1.654 4.120 1.00 95.19 205 MET A N 1
ATOM 1525 C CA . MET A 1 205 ? 6.915 -0.848 4.172 1.00 95.19 205 MET A CA 1
ATOM 1526 C C . MET A 1 205 ? 5.684 -1.749 4.070 1.00 95.19 205 MET A C 1
ATOM 1528 O O . MET A 1 205 ? 4.851 -1.780 4.976 1.00 95.19 205 MET A O 1
ATOM 1532 N N . THR A 1 206 ? 5.620 -2.565 3.015 1.00 94.06 206 THR A N 1
ATOM 1533 C CA . THR A 1 206 ? 4.521 -3.509 2.779 1.00 94.06 206 THR A CA 1
ATOM 1534 C C . THR A 1 206 ? 4.429 -4.551 3.889 1.00 94.06 206 THR A C 1
ATOM 1536 O O . THR A 1 206 ? 3.341 -4.835 4.390 1.00 94.06 206 THR A O 1
ATOM 1539 N N . PHE A 1 207 ? 5.566 -5.092 4.337 1.00 95.00 207 PHE A N 1
ATOM 1540 C CA . PHE A 1 207 ? 5.583 -6.063 5.430 1.00 95.00 207 PHE A CA 1
ATOM 1541 C C . PHE A 1 207 ? 5.036 -5.473 6.739 1.00 95.00 207 PHE A C 1
ATOM 1543 O O . PHE A 1 207 ? 4.198 -6.090 7.401 1.00 95.00 207 PHE A O 1
ATOM 1550 N N . ALA A 1 208 ? 5.454 -4.257 7.096 1.00 97.31 208 ALA A N 1
ATOM 1551 C CA . ALA A 1 208 ? 4.969 -3.573 8.286 1.00 97.31 208 ALA A CA 1
ATOM 1552 C C . ALA A 1 208 ? 3.466 -3.254 8.212 1.00 97.31 208 ALA A C 1
ATOM 1554 O O . ALA A 1 208 ? 2.765 -3.381 9.219 1.00 97.31 208 ALA A O 1
ATOM 1555 N N . LEU A 1 209 ? 2.952 -2.908 7.025 1.00 96.94 209 LEU A N 1
ATOM 1556 C CA . LEU A 1 209 ? 1.517 -2.721 6.801 1.00 96.94 209 LEU A CA 1
ATOM 1557 C C . LEU A 1 209 ? 0.740 -4.014 7.052 1.00 96.94 209 LEU A C 1
ATOM 1559 O O . LEU A 1 209 ? -0.180 -4.000 7.869 1.00 96.94 209 LEU A O 1
ATOM 1563 N N . ILE A 1 210 ? 1.168 -5.142 6.475 1.00 95.81 210 ILE A N 1
ATOM 1564 C CA . ILE A 1 210 ? 0.540 -6.459 6.693 1.00 95.81 210 ILE A CA 1
ATOM 1565 C C . ILE A 1 210 ? 0.479 -6.801 8.188 1.00 95.81 210 ILE A C 1
ATOM 1567 O O . ILE A 1 210 ? -0.575 -7.205 8.696 1.00 95.81 210 ILE A O 1
ATOM 1571 N N . LEU A 1 211 ? 1.589 -6.601 8.909 1.00 97.06 211 LEU A N 1
ATOM 1572 C CA . LEU A 1 211 ? 1.663 -6.859 10.349 1.00 97.06 211 LEU A CA 1
ATOM 1573 C C . LEU A 1 211 ? 0.765 -5.939 11.182 1.00 97.06 211 LEU A C 1
ATOM 1575 O O . LEU A 1 211 ? 0.351 -6.331 12.271 1.00 97.06 211 LEU A O 1
ATOM 1579 N N . SER A 1 212 ? 0.453 -4.739 10.695 1.00 97.62 212 SER A N 1
ATOM 1580 C CA . SER A 1 212 ? -0.396 -3.777 11.403 1.00 97.62 212 SER A CA 1
ATOM 1581 C C . SER A 1 212 ? -1.887 -3.940 11.089 1.00 97.62 212 SER A C 1
ATOM 1583 O O . SER A 1 212 ? -2.724 -3.848 11.988 1.00 97.62 212 SER A O 1
ATOM 1585 N N . TRP A 1 213 ? -2.233 -4.261 9.841 1.00 98.19 213 TRP A N 1
ATOM 1586 C CA . TRP A 1 213 ? -3.610 -4.450 9.385 1.00 98.19 213 TRP A CA 1
ATOM 1587 C C . TRP A 1 213 ? -4.203 -5.780 9.849 1.00 98.19 213 TRP A C 1
ATOM 1589 O O . TRP A 1 213 ? -5.374 -5.832 10.230 1.00 98.19 213 TRP A O 1
ATOM 1599 N N . THR A 1 214 ? -3.398 -6.847 9.895 1.00 97.88 214 THR A N 1
ATOM 1600 C CA . THR A 1 214 ? -3.868 -8.177 10.318 1.00 97.88 214 THR A CA 1
ATOM 1601 C C . THR A 1 214 ? -4.472 -8.160 11.736 1.00 97.88 214 THR A C 1
ATOM 1603 O O . THR A 1 214 ? -5.602 -8.620 11.911 1.00 97.88 214 THR A O 1
ATOM 1606 N N . PRO A 1 215 ? -3.821 -7.575 12.760 1.00 97.94 215 PRO A N 1
ATOM 1607 C CA . PRO A 1 215 ? -4.413 -7.420 14.089 1.00 97.94 215 PRO A CA 1
ATOM 1608 C C . PRO A 1 215 ? -5.708 -6.597 14.122 1.00 97.94 215 PRO A C 1
ATOM 1610 O O . PRO A 1 215 ? -6.607 -6.931 14.895 1.00 97.94 215 PRO A O 1
ATOM 1613 N N . VAL A 1 216 ? -5.829 -5.543 13.302 1.00 98.00 216 VAL A N 1
ATOM 1614 C CA . VAL A 1 216 ? -7.067 -4.744 13.201 1.00 98.00 216 VAL A CA 1
ATOM 1615 C C . VAL A 1 216 ? -8.207 -5.614 12.675 1.00 98.00 216 VAL A C 1
ATOM 1617 O O . VAL A 1 216 ? -9.284 -5.645 13.272 1.00 98.00 216 VAL A O 1
ATOM 1620 N N . LEU A 1 217 ? -7.947 -6.368 11.604 1.00 98.06 217 LEU A N 1
ATOM 1621 C CA . LEU A 1 217 ? -8.904 -7.293 11.004 1.00 98.06 217 LEU A CA 1
ATOM 1622 C C . LEU A 1 217 ? -9.360 -8.367 12.005 1.00 98.06 217 LEU A C 1
ATOM 1624 O O . LEU A 1 217 ? -10.557 -8.611 12.158 1.00 98.06 217 LEU A O 1
ATOM 1628 N N . LEU A 1 218 ? -8.420 -8.964 12.743 1.00 97.75 218 LEU A N 1
ATOM 1629 C CA . LEU A 1 218 ? -8.719 -9.963 13.773 1.00 97.75 218 LEU A CA 1
ATOM 1630 C C . LEU A 1 218 ? -9.517 -9.377 14.946 1.00 97.75 218 LEU A C 1
ATOM 1632 O O . LEU A 1 218 ? -10.420 -10.037 15.464 1.00 97.75 218 LEU A O 1
ATOM 1636 N N . ALA A 1 219 ? -9.218 -8.143 15.361 1.00 96.62 219 ALA A N 1
ATOM 1637 C CA . ALA A 1 219 ? -9.982 -7.453 16.395 1.00 96.62 219 ALA A CA 1
ATOM 1638 C C . ALA A 1 219 ? -11.430 -7.199 15.946 1.00 96.62 219 ALA A C 1
ATOM 1640 O O . ALA A 1 219 ? -12.359 -7.487 16.699 1.00 96.62 219 ALA A O 1
ATOM 1641 N N . ALA A 1 220 ? -11.628 -6.736 14.708 1.00 96.75 220 ALA A N 1
ATOM 1642 C CA . ALA A 1 220 ? -12.957 -6.538 14.134 1.00 96.75 220 ALA A CA 1
ATOM 1643 C C . ALA A 1 220 ? -13.741 -7.858 14.029 1.00 96.75 220 ALA A C 1
ATOM 1645 O O . ALA A 1 220 ? -14.895 -7.929 14.453 1.00 96.75 220 ALA A O 1
ATOM 1646 N N . ALA A 1 221 ? -13.103 -8.934 13.559 1.00 97.25 221 ALA A N 1
ATOM 1647 C CA . ALA A 1 221 ? -13.723 -10.256 13.472 1.00 97.25 221 ALA A CA 1
ATOM 1648 C C . ALA A 1 221 ? -14.114 -10.810 14.853 1.00 97.25 221 ALA A C 1
ATOM 1650 O O . ALA A 1 221 ? -15.222 -11.318 15.037 1.00 97.25 221 ALA A O 1
ATOM 1651 N N . ARG A 1 222 ? -13.239 -10.666 15.855 1.00 95.94 222 ARG A N 1
ATOM 1652 C CA . ARG A 1 222 ? -13.522 -11.061 17.242 1.00 95.94 222 ARG A CA 1
ATOM 1653 C C . ARG A 1 222 ? -14.754 -10.343 17.796 1.00 95.94 222 ARG A C 1
ATOM 1655 O O . ARG A 1 222 ? -15.570 -10.982 18.463 1.00 95.94 222 ARG A O 1
ATOM 1662 N N . ASP A 1 223 ? -14.886 -9.048 17.530 1.00 93.31 223 ASP A N 1
ATOM 1663 C CA . ASP A 1 223 ? -15.998 -8.233 18.027 1.00 93.31 223 ASP A CA 1
ATOM 1664 C C . ASP A 1 223 ? -17.332 -8.539 17.319 1.00 93.31 223 ASP A C 1
ATOM 1666 O O . ASP A 1 223 ? -18.396 -8.301 17.890 1.00 93.31 223 ASP A O 1
ATOM 1670 N N . LEU A 1 224 ? -17.301 -9.118 16.114 1.00 93.25 224 LEU A N 1
ATOM 1671 C CA . LEU A 1 224 ? -18.499 -9.657 15.456 1.00 93.25 224 LEU A CA 1
ATOM 1672 C C . LEU A 1 224 ? -18.979 -10.967 16.091 1.00 93.25 224 LEU A C 1
ATOM 1674 O O . LEU A 1 224 ? -20.184 -11.196 16.191 1.00 93.25 224 LEU A O 1
ATOM 16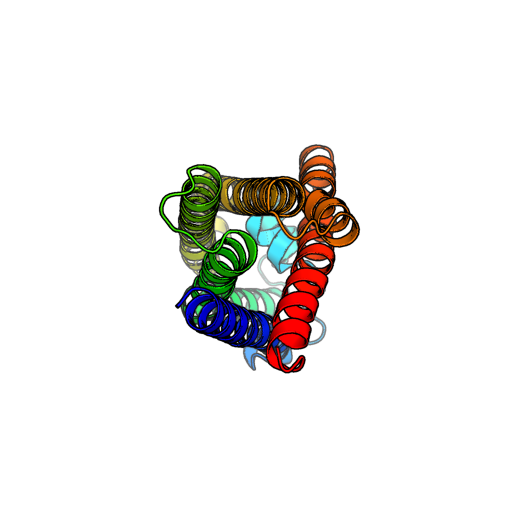78 N N . VAL A 1 225 ? -18.046 -11.830 16.506 1.00 92.75 225 VAL A N 1
ATOM 1679 C CA . VAL A 1 225 ? -18.359 -13.162 17.055 1.00 92.75 225 VAL A CA 1
ATOM 1680 C C . VAL A 1 225 ? -18.795 -13.085 18.517 1.00 92.75 225 VAL A C 1
ATOM 1682 O O . VAL A 1 225 ? -19.680 -13.831 18.946 1.00 92.75 225 VAL A O 1
ATOM 1685 N N . ARG A 1 226 ? -18.190 -12.192 19.308 1.00 88.56 226 ARG A N 1
ATOM 1686 C CA . ARG A 1 226 ? -18.560 -12.022 20.715 1.00 88.56 226 ARG A CA 1
ATOM 1687 C C . ARG A 1 226 ? -19.957 -11.410 20.812 1.00 88.56 226 ARG A C 1
ATOM 1689 O O . ARG A 1 226 ? -20.159 -10.232 20.530 1.00 88.56 226 ARG A O 1
ATOM 1696 N N . ARG A 1 227 ? -20.931 -12.221 21.236 1.00 61.19 227 ARG A N 1
ATOM 1697 C CA . ARG A 1 227 ? -22.263 -11.741 21.622 1.00 61.19 227 ARG A CA 1
ATOM 1698 C C . ARG A 1 227 ? -22.093 -10.823 22.837 1.00 61.19 227 ARG A C 1
ATOM 1700 O O . ARG A 1 227 ? -21.708 -11.297 23.900 1.00 61.19 227 ARG A O 1
ATOM 1707 N N . SER A 1 228 ? -22.301 -9.524 22.629 1.00 58.25 228 SER A N 1
ATOM 1708 C CA . SER A 1 228 ? -22.471 -8.525 23.694 1.00 58.25 228 SER A CA 1
ATOM 1709 C C . SER A 1 228 ? -23.771 -8.757 24.443 1.00 58.25 228 SER A C 1
ATOM 1711 O O . SER A 1 228 ? -24.783 -8.894 23.710 1.00 58.25 228 SER A O 1
#

Organism: NCBI:txid2803784

Sequence (228 aa):
MESRSHRVWAGLTVVTGLATVAITVAFQRLPEVATAGACWAPGKVVDFELARTLADLLKVFGAPGDTCRAPIVIAMDAVNHFDVKAYIPSYTAFEICAAMFLGLSFRKPLVLAAIGVALAALAGDYLETVTLLRITQNPEGSVQLLAWSTAGAWIKFAGLALNAFLLSRICIASDTRRPILALLLLLPMVGTAFAAIDNSRANLMTFALILSWTPVLLAAARDLVRRS

Secondary structure (DSSP, 8-state):
-HHHHHHHHHHHHHHHHHHHHHHHHHHTT-HHHHHHGGG--TTHHHHHHT--SHHHHHHHH-STT-TTHHHHHHHHHHHHHHIIIIIHHHHHHHHHHHHHHHH--TTSHHHHHHHHHHHHHHHHHHHHHHHHHHHTTSTGGGGGGHHHHHHHHHHHHHHHHHHHHHHHHHHHHSSS--HHHHHHTTHHHHHHHHHHH-GGGTHHHHHHHHHHHHHHHHHHHHHHHS--

Radius of gyration: 18.66 Å; chains: 1; bounding box: 47×32×53 Å